Protein AF-A0A7J6BSB1-F1 (afdb_monomer)

Secondary structure (DSSP, 8-state):
-----HHHHIIIIIHHHHHHH---S-EEEES-STTHHHHHHHHHTGGGSS-TTS-SEEEE-GGG-HHHHTHHHHHIIIIIHHHHHHHHHHHHTTSS-TTSHHHHHHHHHHHHHHHHHHHHHHHHHHHHSPBTTTB-HHHHHTT--SS---STTS--HHHHHHHHHHHHS--------TT----SSHHHHHHHHHHHHHH---HHHHHHHHHTT--HHHHHHHHHHHHHHHHH-

Sequence (233 aa):
MSTKNNLVIYDAVYRPAVTHYGMWDQLRVDHGKEFYLCLFMQERLSEYRHNQQRAPYLQTQSTRNHTVERMWPEINNRINYPLKQAPVQLQDQEAIDMEDSLTRFCTSNLTVQVCQIGMNRFVHSWNAHRIPGRGIPNQLAGTGTPRKITADPLPDATVAADMYDSDMGSSLTRISSFGSDPFLSEIDKVRAEQHFSHNYPDFAVLFDSVANYNYVPFKEALIYLINVTKRFS

Foldseek 3Di:
DDAQALQCCQFVPQLVCCQQQNQEQEAEEEPDPNPVLVLVLQQVCLVLYPDNVDDSYDYHHPVPVVVVVVVVVVLCLQAVVLLVVLVVVCVVVVVADQVDLLLQQLSVVLSVVLSVLVVVVSVVPQQQDADPPPGGNCVVCDRHDPRHDHCVSPDRSVVSQVVCCVPVVDHGDHDDSGNDQPAPDPVLVVVLVVVLCVVVVDSPVCNVCSSVVNSVVVNVSSSSSSVSSVVSD

Organism: NCBI:txid369639

Structure (mmCIF, N/CA/C/O backbone):
data_AF-A0A7J6BSB1-F1
#
_entry.id   AF-A0A7J6BSB1-F1
#
loop_
_atom_site.group_PDB
_atom_site.id
_atom_site.type_symbol
_atom_site.label_atom_id
_atom_site.label_alt_id
_atom_site.label_comp_id
_atom_site.label_asym_id
_atom_site.label_entity_id
_atom_site.label_seq_id
_atom_site.pdbx_PDB_ins_code
_atom_site.Cartn_x
_atom_site.Cartn_y
_atom_site.Cartn_z
_atom_site.occupancy
_atom_site.B_iso_or_equiv
_atom_site.auth_seq_id
_atom_site.auth_comp_id
_atom_site.auth_asym_id
_atom_site.auth_atom_id
_atom_site.pdbx_PDB_model_num
ATOM 1 N N . MET A 1 1 ? -1.469 15.021 7.627 1.00 34.50 1 MET A N 1
ATOM 2 C CA . MET A 1 1 ? -1.009 14.827 6.229 1.00 34.50 1 MET A CA 1
ATOM 3 C C . MET A 1 1 ? -0.592 13.368 6.080 1.00 34.50 1 MET A C 1
ATOM 5 O O . MET A 1 1 ? 0.041 12.869 6.999 1.00 34.50 1 MET A O 1
ATOM 9 N N . SER A 1 2 ? -0.983 12.662 5.013 1.00 51.75 2 SER A N 1
ATOM 10 C CA . SER A 1 2 ? -0.591 11.254 4.827 1.00 51.75 2 SER A CA 1
ATOM 11 C C . SER A 1 2 ? 0.919 11.155 4.601 1.00 51.75 2 SER A C 1
ATOM 13 O O . SER A 1 2 ? 1.422 11.639 3.584 1.00 51.75 2 SER A O 1
ATOM 15 N N . THR A 1 3 ? 1.643 10.542 5.530 1.00 62.44 3 THR A N 1
ATOM 16 C CA . THR A 1 3 ? 3.084 10.321 5.398 1.00 62.44 3 THR A CA 1
ATOM 17 C C . THR A 1 3 ? 3.324 9.158 4.440 1.00 62.44 3 THR A C 1
ATOM 19 O O . THR A 1 3 ? 3.071 8.004 4.781 1.00 62.44 3 THR A O 1
ATOM 22 N N . LYS A 1 4 ? 3.786 9.445 3.219 1.00 73.88 4 LYS A N 1
ATOM 23 C CA . LYS A 1 4 ? 4.202 8.401 2.273 1.00 73.88 4 LYS A CA 1
ATOM 24 C C . LYS A 1 4 ? 5.526 7.799 2.756 1.00 73.88 4 LYS A C 1
ATOM 26 O O . LYS A 1 4 ? 6.496 8.533 2.933 1.00 73.88 4 LYS A O 1
ATOM 31 N N . ASN A 1 5 ? 5.562 6.488 2.988 1.00 86.31 5 ASN A N 1
ATOM 32 C CA . ASN A 1 5 ? 6.723 5.810 3.563 1.00 86.31 5 ASN A CA 1
ATOM 33 C C . ASN A 1 5 ? 7.524 5.074 2.475 1.00 86.31 5 ASN A C 1
ATOM 35 O O . ASN A 1 5 ? 7.057 4.083 1.914 1.00 86.31 5 ASN A O 1
ATOM 39 N N . ASN A 1 6 ? 8.738 5.564 2.209 1.00 91.44 6 ASN A N 1
ATOM 40 C CA . ASN A 1 6 ? 9.665 4.984 1.233 1.00 91.44 6 ASN A CA 1
ATOM 41 C C . ASN A 1 6 ? 9.999 3.519 1.552 1.00 91.44 6 ASN A C 1
ATOM 43 O O . ASN A 1 6 ? 10.100 2.698 0.641 1.00 91.44 6 ASN A O 1
ATOM 47 N N . LEU A 1 7 ? 10.148 3.195 2.840 1.00 92.88 7 LEU A N 1
ATOM 48 C CA . LEU A 1 7 ? 10.552 1.870 3.301 1.00 92.88 7 LEU A CA 1
ATOM 49 C C . LEU A 1 7 ? 9.457 0.843 3.013 1.00 92.88 7 LEU A C 1
ATOM 51 O O . LEU A 1 7 ? 9.739 -0.227 2.485 1.00 92.88 7 LEU A O 1
ATOM 55 N N . VAL A 1 8 ? 8.195 1.204 3.272 1.00 90.19 8 VAL A N 1
ATOM 56 C CA . VAL A 1 8 ? 7.044 0.328 3.001 1.00 90.19 8 VAL A CA 1
ATOM 57 C C . VAL A 1 8 ? 6.926 0.028 1.509 1.00 90.19 8 VAL A C 1
ATOM 59 O O . VAL A 1 8 ? 6.728 -1.122 1.135 1.00 90.19 8 VAL A O 1
ATOM 62 N N . ILE A 1 9 ? 7.077 1.032 0.641 1.00 91.56 9 ILE A N 1
ATOM 63 C CA . ILE A 1 9 ? 7.022 0.820 -0.815 1.00 91.56 9 ILE A CA 1
ATOM 64 C C . ILE A 1 9 ? 8.176 -0.082 -1.269 1.00 91.56 9 ILE A C 1
ATOM 66 O O . ILE A 1 9 ? 7.973 -0.985 -2.083 1.00 91.56 9 ILE A O 1
ATOM 70 N N . TYR A 1 10 ? 9.375 0.129 -0.728 1.00 94.69 10 TYR A N 1
ATOM 71 C CA . TYR A 1 10 ? 10.528 -0.695 -1.057 1.00 94.69 10 TYR A CA 1
ATOM 72 C C . TYR A 1 10 ? 10.322 -2.163 -0.650 1.00 94.69 10 TYR A C 1
ATOM 74 O O . TYR A 1 10 ? 10.413 -3.037 -1.511 1.00 94.69 10 TYR A O 1
ATOM 82 N N . ASP A 1 11 ? 9.989 -2.440 0.614 1.00 93.50 11 ASP A N 1
ATOM 83 C CA . ASP A 1 11 ? 9.889 -3.815 1.124 1.00 93.50 11 ASP A CA 1
ATOM 84 C C . ASP A 1 11 ? 8.620 -4.544 0.671 1.00 93.50 11 ASP A C 1
ATOM 86 O O . ASP A 1 11 ? 8.665 -5.748 0.430 1.00 93.50 11 ASP A O 1
ATOM 90 N N . ALA A 1 12 ? 7.487 -3.848 0.535 1.00 90.88 12 ALA A N 1
ATOM 91 C CA . ALA A 1 12 ? 6.224 -4.489 0.169 1.00 90.88 12 ALA A CA 1
ATOM 92 C C . ALA A 1 12 ? 6.017 -4.600 -1.349 1.00 90.88 12 ALA A C 1
ATOM 94 O O . ALA A 1 12 ? 5.246 -5.450 -1.794 1.00 90.88 12 ALA A O 1
ATOM 95 N N . VAL A 1 13 ? 6.668 -3.744 -2.149 1.00 91.81 13 VAL A N 1
ATOM 96 C CA . VAL A 1 13 ? 6.434 -3.676 -3.601 1.00 91.81 13 VAL A CA 1
ATOM 97 C C . VAL A 1 13 ? 7.711 -3.923 -4.389 1.00 91.81 13 VAL A C 1
ATOM 99 O O . VAL A 1 13 ? 7.782 -4.906 -5.123 1.00 91.81 13 VAL A O 1
ATOM 102 N N . TYR A 1 14 ? 8.716 -3.054 -4.265 1.00 94.25 14 TYR A N 1
ATOM 103 C CA . TYR A 1 14 ? 9.884 -3.097 -5.149 1.00 94.25 14 TYR A CA 1
ATOM 104 C C . TYR A 1 14 ? 10.718 -4.363 -4.944 1.00 94.25 14 TYR A C 1
ATOM 106 O O . TYR A 1 14 ? 10.888 -5.136 -5.885 1.00 94.25 14 TYR A O 1
ATOM 114 N N . ARG A 1 15 ? 11.194 -4.614 -3.721 1.00 94.19 15 ARG A N 1
ATOM 115 C CA . ARG A 1 15 ? 12.082 -5.737 -3.403 1.00 94.19 15 ARG A CA 1
ATOM 116 C C . ARG A 1 15 ? 11.461 -7.095 -3.769 1.00 94.19 15 ARG A C 1
ATOM 118 O O . ARG A 1 15 ? 12.106 -7.818 -4.529 1.00 94.19 15 ARG A O 1
ATOM 125 N N . PRO A 1 16 ? 10.216 -7.437 -3.369 1.00 92.81 16 PRO A N 1
ATOM 126 C CA . PRO A 1 16 ? 9.597 -8.704 -3.758 1.00 92.81 16 PRO A CA 1
ATOM 127 C C . PRO A 1 16 ? 9.449 -8.845 -5.270 1.00 92.81 16 PRO A C 1
ATOM 129 O O . PRO A 1 16 ? 9.684 -9.920 -5.822 1.00 92.81 16 PRO A O 1
ATOM 132 N N . ALA A 1 17 ? 9.083 -7.765 -5.960 1.00 91.44 17 ALA A N 1
ATOM 133 C CA . ALA A 1 17 ? 8.881 -7.824 -7.394 1.00 91.44 17 ALA A CA 1
ATOM 134 C C . ALA A 1 17 ? 10.219 -7.919 -8.161 1.00 91.44 17 ALA A C 1
ATOM 136 O O . ALA A 1 17 ? 10.275 -8.667 -9.135 1.00 91.44 17 ALA A O 1
ATOM 137 N N . VAL A 1 18 ? 11.315 -7.305 -7.686 1.00 92.44 18 VAL A N 1
ATOM 138 C CA . VAL A 1 18 ? 12.664 -7.552 -8.231 1.00 92.44 18 VAL A CA 1
ATOM 139 C C . VAL A 1 18 ? 13.085 -9.002 -7.989 1.00 92.44 18 VAL A C 1
ATOM 141 O O . VAL A 1 18 ? 13.573 -9.655 -8.905 1.00 92.44 18 VAL A O 1
ATOM 144 N N . THR A 1 19 ? 12.905 -9.541 -6.782 1.00 90.75 19 THR A N 1
ATOM 145 C CA . THR A 1 19 ? 13.317 -10.922 -6.478 1.00 90.75 19 THR A CA 1
ATOM 146 C C . THR A 1 19 ? 12.513 -11.944 -7.286 1.00 90.75 19 THR A C 1
ATOM 148 O O . THR A 1 19 ? 13.063 -12.934 -7.763 1.00 90.75 19 THR A O 1
ATOM 151 N N . HIS A 1 20 ? 11.218 -11.698 -7.493 1.00 89.31 20 HIS A N 1
ATOM 152 C CA . HIS A 1 20 ? 10.344 -12.618 -8.215 1.00 89.31 20 HIS A CA 1
ATOM 153 C C . HIS A 1 20 ? 10.466 -12.478 -9.740 1.00 89.31 20 HIS A C 1
ATOM 155 O O . HIS A 1 20 ? 10.705 -13.455 -10.456 1.00 89.31 20 HIS A O 1
ATOM 161 N N . TYR A 1 21 ? 10.340 -11.259 -10.268 1.00 89.44 21 TYR A N 1
ATOM 162 C CA . TYR A 1 21 ? 10.321 -11.009 -11.711 1.00 89.44 21 TYR A CA 1
ATOM 163 C C . TYR A 1 21 ? 11.706 -10.707 -12.284 1.00 89.44 21 TYR A C 1
ATOM 165 O O . TYR A 1 21 ? 11.906 -10.941 -13.473 1.00 89.44 21 TYR A O 1
ATOM 173 N N . GLY A 1 22 ? 12.679 -10.339 -11.452 1.00 89.69 22 GLY A N 1
ATOM 174 C CA . GLY A 1 22 ? 14.024 -9.901 -11.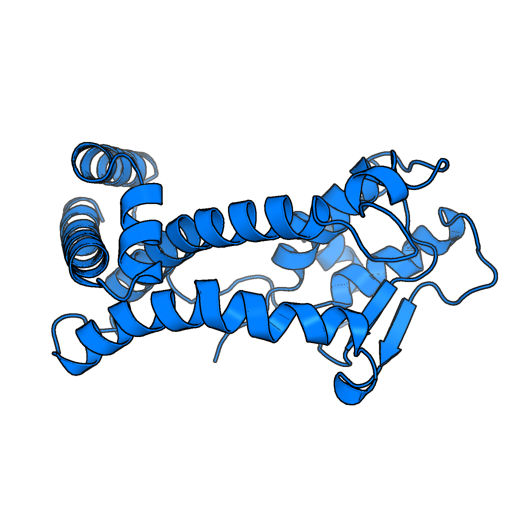824 1.00 89.69 22 GLY A CA 1
ATOM 175 C C . GLY A 1 22 ? 14.109 -8.384 -12.037 1.00 89.69 22 GLY A C 1
ATOM 176 O O . GLY A 1 22 ? 13.106 -7.674 -11.980 1.00 89.69 22 GLY A O 1
ATOM 177 N N . MET A 1 23 ? 15.322 -7.877 -12.264 1.00 90.88 23 MET A N 1
ATOM 178 C CA . MET A 1 23 ? 15.579 -6.436 -12.332 1.00 90.88 23 MET A CA 1
ATOM 179 C C . MET A 1 23 ? 14.956 -5.799 -13.584 1.00 90.88 23 MET A C 1
ATOM 181 O O . MET A 1 23 ? 15.198 -6.259 -14.703 1.00 90.88 23 MET A O 1
ATOM 185 N N . TRP A 1 24 ? 14.200 -4.709 -13.418 1.00 90.31 24 TRP A N 1
ATOM 186 C CA . TRP A 1 24 ? 13.672 -3.953 -14.557 1.00 90.31 24 TRP A CA 1
ATOM 187 C C . TRP A 1 24 ? 14.751 -3.105 -15.211 1.00 90.31 24 TRP A C 1
ATOM 189 O O . TRP A 1 24 ? 15.577 -2.492 -14.542 1.00 90.31 24 TRP A O 1
ATOM 199 N N . ASP A 1 25 ? 14.684 -2.976 -16.533 1.00 91.81 25 ASP A N 1
ATOM 200 C CA . ASP A 1 25 ? 15.611 -2.119 -17.274 1.00 91.81 25 ASP A CA 1
ATOM 201 C C . ASP A 1 25 ? 15.430 -0.631 -16.956 1.00 91.81 25 ASP A C 1
ATOM 203 O O . ASP A 1 25 ? 16.377 0.138 -17.079 1.00 91.81 25 ASP A O 1
ATOM 207 N N . GLN A 1 26 ? 14.225 -0.207 -16.574 1.00 92.62 26 GLN A N 1
ATOM 208 C CA . GLN A 1 26 ? 13.950 1.175 -16.197 1.00 92.62 26 GLN A CA 1
ATOM 209 C C . GLN A 1 26 ? 12.732 1.250 -15.273 1.00 92.62 26 GLN A C 1
ATOM 211 O O . GLN A 1 26 ? 11.638 0.852 -15.677 1.00 92.62 26 GLN A O 1
ATOM 216 N N . LEU A 1 27 ? 12.890 1.836 -14.084 1.00 92.88 27 LEU A N 1
ATOM 217 C CA . LEU A 1 27 ? 11.749 2.271 -13.273 1.00 92.88 27 LEU A CA 1
ATOM 218 C C . LEU A 1 27 ? 11.181 3.585 -13.810 1.00 92.88 27 LEU A C 1
ATOM 220 O O . LEU A 1 27 ? 11.924 4.496 -14.169 1.00 92.88 27 LEU A O 1
ATOM 224 N N . ARG A 1 28 ? 9.855 3.709 -13.839 1.00 91.06 28 ARG A N 1
ATOM 225 C CA . ARG A 1 28 ? 9.175 4.956 -14.204 1.00 91.06 28 ARG A CA 1
ATOM 226 C C . ARG A 1 28 ? 8.268 5.392 -13.077 1.00 91.06 28 ARG A C 1
ATOM 228 O O . ARG A 1 28 ? 7.349 4.661 -12.719 1.00 91.06 28 ARG A O 1
ATOM 235 N N . VAL A 1 29 ? 8.526 6.580 -12.553 1.00 88.94 29 VAL A N 1
ATOM 236 C CA . VAL A 1 29 ? 7.781 7.151 -11.430 1.00 88.94 29 VAL A CA 1
ATOM 237 C C . VAL A 1 29 ? 7.460 8.613 -11.708 1.00 88.94 29 VAL A C 1
ATOM 239 O O . VAL A 1 29 ? 7.976 9.212 -12.662 1.00 88.94 29 VAL A O 1
ATOM 242 N N . ASP A 1 30 ? 6.571 9.183 -10.905 1.00 87.00 30 ASP A N 1
ATOM 243 C CA . ASP A 1 30 ? 6.357 10.619 -10.923 1.00 87.00 30 ASP A CA 1
ATOM 244 C C . ASP A 1 30 ? 7.486 11.364 -10.173 1.00 87.00 30 ASP A C 1
ATOM 246 O O . ASP A 1 30 ? 8.438 10.764 -9.667 1.00 87.00 30 ASP A O 1
ATOM 250 N N . HIS A 1 31 ? 7.426 12.694 -10.109 1.00 86.44 31 HIS A N 1
ATOM 251 C CA . HIS A 1 31 ? 8.393 13.492 -9.337 1.00 86.44 31 HIS A CA 1
ATOM 252 C C . HIS A 1 31 ? 8.167 13.439 -7.811 1.00 86.44 31 HIS A C 1
ATOM 254 O O . HIS A 1 31 ? 8.732 14.252 -7.078 1.00 86.44 31 HIS A O 1
ATOM 260 N N . GLY A 1 32 ? 7.341 12.511 -7.322 1.00 83.62 32 GLY A N 1
ATOM 261 C CA . GLY A 1 32 ? 7.120 12.293 -5.901 1.00 83.62 32 GLY A CA 1
ATOM 262 C C . GLY A 1 32 ? 8.383 11.836 -5.164 1.00 83.62 32 GLY A C 1
ATOM 263 O O . GLY A 1 32 ? 9.309 11.267 -5.746 1.00 83.62 32 GLY A O 1
ATOM 264 N N . LYS A 1 33 ? 8.419 12.087 -3.850 1.00 87.69 33 LYS A N 1
ATOM 265 C CA . LYS A 1 33 ? 9.533 11.683 -2.969 1.00 87.69 33 LYS A CA 1
ATOM 266 C C . LYS A 1 33 ? 9.371 10.281 -2.385 1.00 87.69 33 LYS A C 1
ATOM 268 O O . LYS A 1 33 ? 10.262 9.783 -1.708 1.00 87.69 33 LYS A O 1
ATOM 273 N N . GLU A 1 34 ? 8.223 9.653 -2.601 1.00 87.75 34 GLU A N 1
ATOM 274 C CA . GLU A 1 34 ? 7.872 8.346 -2.040 1.00 87.75 34 GLU A CA 1
ATOM 275 C C . GLU A 1 34 ? 8.657 7.163 -2.624 1.00 87.75 34 GLU A C 1
ATOM 277 O O . GLU A 1 34 ? 8.675 6.099 -2.014 1.00 87.75 34 GLU A O 1
ATOM 282 N N . PHE A 1 35 ? 9.294 7.338 -3.784 1.00 91.44 35 PHE A N 1
ATOM 283 C CA . PHE A 1 35 ? 10.024 6.275 -4.480 1.00 91.44 35 PHE A CA 1
ATOM 284 C C . PHE A 1 35 ? 11.544 6.396 -4.358 1.00 91.44 35 PHE A C 1
ATOM 286 O O . PHE A 1 35 ? 12.254 5.586 -4.948 1.00 91.44 35 PHE A O 1
ATOM 293 N N . TYR A 1 36 ? 12.065 7.379 -3.621 1.00 93.6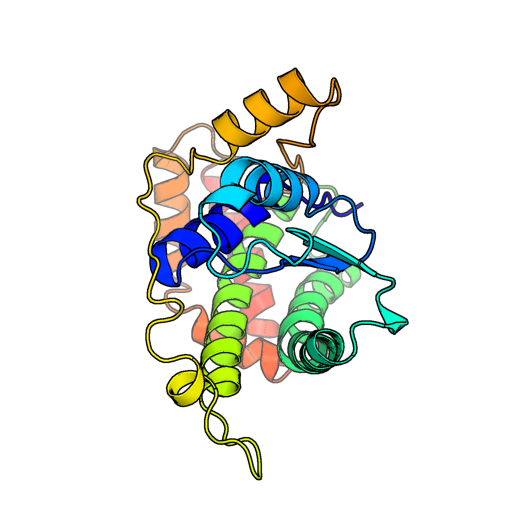2 36 TYR A N 1
ATOM 294 C CA . TYR A 1 36 ? 13.500 7.682 -3.572 1.00 93.62 36 TYR A CA 1
ATOM 295 C C . TYR A 1 36 ? 14.347 6.470 -3.185 1.00 93.62 36 TYR A C 1
ATOM 297 O O . TYR A 1 36 ? 15.360 6.215 -3.833 1.00 93.62 36 TYR A O 1
ATOM 305 N N . LEU A 1 37 ? 13.892 5.665 -2.220 1.00 94.94 37 LEU A N 1
ATOM 306 C CA . LEU A 1 37 ? 14.604 4.442 -1.841 1.00 94.94 37 LEU A CA 1
ATOM 307 C C . LEU A 1 37 ? 14.644 3.404 -2.975 1.00 94.94 37 LEU A C 1
ATOM 309 O O . LEU A 1 37 ? 15.675 2.781 -3.219 1.00 94.94 37 LEU A O 1
ATOM 313 N N . CYS A 1 38 ? 13.540 3.249 -3.711 1.00 95.62 38 CYS A N 1
ATOM 314 C CA . CYS A 1 38 ? 13.473 2.346 -4.862 1.00 95.62 38 CYS A CA 1
ATOM 315 C C . CYS A 1 38 ? 14.387 2.826 -5.997 1.00 95.62 38 CYS A C 1
ATOM 317 O O . CYS A 1 38 ? 15.098 2.021 -6.590 1.00 95.62 38 CYS A O 1
ATOM 319 N N . LEU A 1 39 ? 14.394 4.135 -6.281 1.00 95.81 39 LEU A N 1
ATOM 320 C CA . LEU A 1 39 ? 15.252 4.737 -7.306 1.00 95.81 39 LEU A CA 1
ATOM 321 C C . LEU A 1 39 ? 16.736 4.576 -6.966 1.00 95.81 39 LEU A C 1
ATOM 323 O O . LEU A 1 39 ? 17.518 4.175 -7.823 1.00 95.81 39 LEU A O 1
ATOM 327 N N . PHE A 1 40 ? 17.104 4.823 -5.709 1.00 96.12 40 PHE A N 1
ATOM 328 C CA . PHE A 1 40 ? 18.463 4.624 -5.212 1.00 96.12 40 PHE A CA 1
ATOM 329 C C . PHE A 1 40 ? 18.931 3.177 -5.392 1.00 96.12 40 PHE A C 1
ATOM 331 O O . PHE A 1 40 ? 19.990 2.934 -5.970 1.00 96.12 40 PHE A O 1
ATOM 338 N N . MET A 1 41 ? 18.121 2.205 -4.963 1.00 96.00 41 MET A N 1
ATOM 339 C CA . MET A 1 41 ? 18.476 0.790 -5.094 1.00 96.00 41 MET A CA 1
ATOM 340 C C . MET A 1 41 ? 18.510 0.324 -6.556 1.00 96.00 41 MET A C 1
ATOM 342 O O . MET A 1 41 ? 19.366 -0.479 -6.922 1.00 96.00 41 MET A O 1
ATOM 346 N N . GLN A 1 42 ? 17.632 0.850 -7.411 1.00 95.75 42 GLN A N 1
ATOM 347 C CA . GLN A 1 42 ? 17.637 0.597 -8.855 1.00 95.75 42 GLN A CA 1
ATOM 348 C C . GLN A 1 42 ? 18.912 1.127 -9.535 1.00 95.75 42 GLN A C 1
ATOM 350 O O . GLN A 1 42 ? 19.475 0.450 -10.396 1.00 95.75 42 GLN A O 1
ATOM 355 N N . GLU A 1 43 ? 19.378 2.319 -9.156 1.00 95.75 43 GLU A N 1
ATOM 356 C CA . GLU A 1 43 ? 20.626 2.912 -9.655 1.00 95.75 43 GLU A CA 1
ATOM 357 C C . GLU A 1 43 ? 21.841 2.090 -9.199 1.00 95.75 43 GLU A C 1
ATOM 359 O O . GLU A 1 43 ? 22.680 1.695 -10.013 1.00 95.75 43 GLU A O 1
ATOM 364 N N . ARG A 1 44 ? 21.892 1.748 -7.904 1.00 94.81 44 ARG A N 1
ATOM 365 C CA . ARG A 1 44 ? 22.985 0.972 -7.298 1.00 94.81 44 ARG A CA 1
ATOM 366 C C . ARG A 1 44 ? 23.128 -0.420 -7.910 1.00 94.81 44 ARG A C 1
ATOM 368 O O . ARG A 1 44 ? 24.233 -0.936 -8.029 1.00 94.81 44 ARG A O 1
ATOM 375 N N . LEU A 1 45 ? 22.013 -1.024 -8.308 1.00 93.38 45 LEU A N 1
ATOM 376 C CA . LEU A 1 45 ? 21.970 -2.354 -8.916 1.00 93.38 45 LEU A CA 1
ATOM 377 C C . LEU A 1 45 ? 21.858 -2.298 -10.447 1.00 93.38 45 LEU A C 1
ATOM 379 O O . LEU A 1 45 ? 21.472 -3.281 -11.085 1.00 93.38 45 LEU A O 1
ATOM 383 N N . SER A 1 46 ? 22.208 -1.165 -11.060 1.00 92.50 46 SER A N 1
ATOM 384 C CA . SER A 1 46 ? 22.040 -0.935 -12.498 1.00 92.50 46 SER A CA 1
ATOM 385 C C . SER A 1 46 ? 22.788 -1.941 -13.379 1.00 92.50 46 SER A C 1
ATOM 387 O O . SER A 1 46 ? 22.308 -2.249 -14.473 1.00 92.50 46 SER A O 1
ATOM 389 N N . GLU A 1 47 ? 23.895 -2.510 -12.896 1.00 91.06 47 GLU A N 1
ATOM 390 C CA . GLU A 1 47 ? 24.677 -3.551 -13.578 1.00 91.06 47 GLU A CA 1
ATOM 391 C C . GLU A 1 47 ? 23.945 -4.899 -13.675 1.00 91.06 47 GLU A C 1
ATOM 393 O O . GLU A 1 47 ? 24.263 -5.722 -14.539 1.00 91.06 47 GLU A O 1
ATOM 398 N N . TYR A 1 48 ? 22.932 -5.132 -12.835 1.00 89.88 48 TYR A N 1
ATOM 399 C CA . TYR A 1 48 ? 22.106 -6.344 -12.851 1.00 89.88 48 TYR A CA 1
ATOM 400 C C . TYR A 1 48 ? 20.960 -6.277 -13.872 1.00 89.88 48 TYR A C 1
ATOM 402 O O . TYR A 1 48 ? 20.338 -7.300 -14.161 1.00 89.88 48 TYR A O 1
ATOM 410 N N . ARG A 1 49 ? 20.702 -5.107 -14.472 1.00 91.44 49 ARG A N 1
ATOM 411 C CA . ARG A 1 49 ? 19.688 -4.928 -15.527 1.00 91.44 49 ARG A CA 1
ATOM 412 C C . ARG A 1 49 ? 20.076 -5.658 -16.807 1.00 91.44 49 ARG A C 1
ATOM 414 O O . ARG A 1 49 ? 21.258 -5.883 -17.072 1.00 91.44 49 ARG A O 1
ATOM 421 N N . HIS A 1 50 ? 19.090 -6.025 -17.620 1.00 88.56 50 HIS A N 1
ATOM 422 C CA . HIS A 1 50 ? 19.358 -6.668 -18.904 1.00 88.56 50 HIS A CA 1
ATOM 423 C C . HIS A 1 50 ? 19.849 -5.642 -19.933 1.00 88.56 50 HIS A C 1
ATOM 425 O O . HIS A 1 50 ? 20.891 -5.833 -20.555 1.00 88.56 50 HIS A O 1
ATOM 431 N N . ASN A 1 51 ? 19.142 -4.518 -20.062 1.00 90.06 51 ASN A N 1
ATOM 432 C CA . ASN A 1 51 ? 19.529 -3.410 -20.922 1.00 90.06 51 ASN A CA 1
ATOM 433 C C . ASN A 1 51 ? 20.152 -2.268 -20.114 1.00 90.06 51 ASN A C 1
ATOM 435 O O . ASN A 1 51 ? 19.452 -1.437 -19.535 1.00 90.06 51 ASN A O 1
ATOM 439 N N . GLN A 1 52 ? 21.480 -2.181 -20.153 1.00 90.94 52 GLN A N 1
ATOM 440 C CA . GLN A 1 52 ? 22.235 -1.141 -19.453 1.00 90.94 52 GLN A CA 1
ATOM 441 C C . GLN A 1 52 ? 22.343 0.184 -20.227 1.00 90.94 52 GLN A C 1
ATOM 443 O O . GLN A 1 52 ? 22.734 1.189 -19.645 1.00 90.94 52 GLN A O 1
ATOM 448 N N . GLN A 1 53 ? 21.948 0.229 -21.507 1.00 93.50 53 GLN A N 1
ATOM 449 C CA . GLN A 1 53 ? 22.023 1.448 -22.331 1.00 93.50 53 GLN A CA 1
ATOM 450 C C . GLN A 1 53 ? 20.961 2.491 -21.958 1.00 93.50 53 GLN A C 1
ATOM 452 O O . GLN A 1 53 ? 21.048 3.651 -22.356 1.00 93.50 53 GLN A O 1
ATOM 457 N N . ARG A 1 54 ? 19.922 2.083 -21.223 1.00 92.62 54 ARG A N 1
ATOM 458 C CA . ARG A 1 54 ? 18.887 2.984 -20.705 1.00 92.62 54 ARG A CA 1
ATOM 459 C C . ARG A 1 54 ? 19.262 3.463 -19.311 1.00 92.62 54 ARG A C 1
ATOM 461 O O . ARG A 1 54 ? 19.861 2.707 -18.548 1.00 92.62 54 ARG A O 1
ATOM 468 N N . ALA A 1 55 ? 18.827 4.670 -18.957 1.00 94.94 55 ALA A N 1
ATOM 469 C CA . ALA A 1 55 ? 18.905 5.144 -17.579 1.00 94.94 55 ALA A CA 1
ATOM 470 C C . ALA A 1 55 ? 18.133 4.190 -16.638 1.00 94.94 55 ALA A C 1
ATOM 472 O O . ALA A 1 55 ? 17.041 3.746 -17.028 1.00 94.94 55 ALA A O 1
ATOM 473 N N . PRO A 1 56 ? 18.652 3.888 -15.429 1.00 94.75 56 PRO A N 1
ATOM 474 C CA . PRO A 1 56 ? 18.031 2.943 -14.495 1.00 94.75 56 PRO A CA 1
ATOM 475 C C . PRO A 1 56 ? 16.624 3.353 -14.062 1.00 94.75 56 PRO A C 1
ATOM 477 O O . PRO A 1 56 ? 15.786 2.489 -13.793 1.00 94.75 56 PRO A O 1
ATOM 480 N N . TYR A 1 57 ? 16.333 4.653 -14.060 1.00 95.06 57 TYR A N 1
ATOM 481 C CA . TYR A 1 57 ? 14.994 5.177 -13.844 1.00 95.06 57 TYR A CA 1
ATOM 482 C C . TYR A 1 57 ? 14.708 6.438 -14.666 1.00 95.06 57 TYR A C 1
ATOM 484 O O . TYR A 1 57 ? 15.599 7.061 -15.242 1.00 95.06 57 TYR A O 1
ATOM 492 N N . LEU A 1 58 ? 13.429 6.800 -14.740 1.00 92.62 58 LEU A N 1
ATOM 493 C CA . LEU A 1 58 ? 12.941 8.033 -15.342 1.00 92.62 58 LEU A CA 1
ATOM 494 C C . LEU A 1 58 ? 11.827 8.619 -14.470 1.00 92.62 58 LEU A C 1
ATOM 496 O O . LEU A 1 58 ? 10.803 7.970 -14.245 1.00 92.62 58 LEU A O 1
ATOM 500 N N . GLN A 1 59 ? 12.012 9.862 -14.029 1.00 91.00 59 GLN A N 1
ATOM 501 C CA . GLN A 1 59 ? 10.977 10.627 -13.337 1.00 91.00 59 GLN A CA 1
ATOM 502 C C . GLN A 1 59 ? 10.254 11.530 -14.332 1.00 91.00 59 GLN A C 1
ATOM 504 O O . GLN A 1 59 ? 10.886 12.230 -15.125 1.00 91.00 59 GLN A O 1
ATOM 509 N N . THR A 1 60 ? 8.925 11.497 -14.312 1.00 88.19 60 THR A N 1
ATOM 510 C CA . THR A 1 60 ? 8.085 12.309 -15.204 1.00 88.19 60 THR A CA 1
ATOM 511 C C . THR A 1 60 ? 6.959 12.986 -14.432 1.00 88.19 60 THR A C 1
ATOM 513 O O . THR A 1 60 ? 6.671 12.642 -13.295 1.00 88.19 60 THR A O 1
ATOM 516 N N . GLN A 1 61 ? 6.291 13.974 -15.022 1.00 83.25 61 GLN A N 1
ATOM 517 C CA . GLN A 1 61 ? 5.040 14.479 -14.450 1.00 83.25 61 GLN A CA 1
ATOM 518 C C . GLN A 1 61 ? 3.933 13.424 -14.600 1.00 83.25 61 GLN A C 1
ATOM 520 O O . GLN A 1 61 ? 3.900 12.722 -15.612 1.00 83.25 61 GLN A O 1
ATOM 525 N N . SER A 1 62 ? 2.997 13.344 -13.648 1.00 73.38 62 SER A N 1
ATOM 526 C CA . SER A 1 62 ? 1.861 12.400 -13.692 1.00 73.38 62 SER A CA 1
ATOM 527 C C . SER A 1 62 ? 1.046 12.519 -14.986 1.00 73.38 62 SER A C 1
ATOM 529 O O . SER A 1 62 ? 0.661 11.518 -15.587 1.00 73.38 62 SER A O 1
ATOM 531 N N . THR A 1 63 ? 0.915 13.739 -15.518 1.00 76.38 63 THR A N 1
ATOM 532 C CA . THR A 1 63 ? 0.283 14.035 -16.816 1.00 76.38 63 THR A CA 1
ATOM 533 C C . THR A 1 63 ? 0.941 13.344 -18.009 1.00 76.38 63 THR A C 1
ATOM 535 O O . THR A 1 63 ? 0.344 13.306 -19.078 1.00 76.38 63 THR A O 1
ATOM 538 N N . ARG A 1 64 ? 2.151 12.792 -17.857 1.00 76.94 64 ARG A N 1
ATOM 539 C CA . ARG A 1 64 ? 2.884 12.058 -18.897 1.00 76.94 64 ARG A CA 1
ATOM 540 C C . ARG A 1 64 ? 2.908 10.543 -18.671 1.00 76.94 64 ARG A C 1
ATOM 542 O O . ARG A 1 64 ? 3.455 9.829 -19.509 1.00 76.94 64 ARG A O 1
ATOM 549 N N . ASN A 1 65 ? 2.300 10.031 -17.594 1.00 76.44 65 ASN A N 1
ATOM 550 C CA . ASN A 1 65 ? 2.293 8.603 -17.253 1.00 76.44 65 ASN A CA 1
ATOM 551 C C . ASN A 1 65 ? 0.929 7.925 -17.495 1.00 76.44 65 ASN A C 1
ATOM 553 O O . ASN A 1 65 ? 0.445 7.134 -16.686 1.00 76.44 65 ASN A O 1
ATOM 557 N N . HIS A 1 66 ? 0.302 8.215 -18.640 1.00 74.75 66 HIS A N 1
ATOM 558 C CA . HIS A 1 66 ? -1.083 7.823 -18.943 1.00 74.75 66 HIS A CA 1
ATOM 559 C C . HIS A 1 66 ? -1.406 6.332 -18.763 1.00 74.75 66 HIS A C 1
ATOM 561 O O . HIS A 1 66 ? -2.554 5.988 -18.502 1.00 74.75 66 HIS A O 1
ATOM 567 N N . THR A 1 67 ? -0.434 5.432 -18.926 1.00 74.69 67 THR A N 1
ATOM 568 C CA . THR A 1 67 ? -0.669 3.991 -18.757 1.00 74.69 67 THR A CA 1
ATOM 569 C C . THR A 1 67 ? -0.949 3.629 -17.301 1.00 74.69 67 THR A C 1
ATOM 571 O O . THR A 1 67 ? -1.893 2.887 -17.046 1.00 74.69 67 THR A O 1
ATOM 574 N N . VAL A 1 68 ? -0.168 4.165 -16.358 1.00 73.88 68 VAL A N 1
ATOM 575 C CA . VAL A 1 68 ? -0.378 3.932 -14.919 1.00 73.88 68 VAL A CA 1
ATOM 576 C C . VAL A 1 68 ? -1.600 4.706 -14.435 1.00 73.88 68 VAL A C 1
ATOM 578 O O . VAL A 1 68 ? -2.433 4.155 -13.718 1.00 73.88 68 VAL A O 1
ATOM 581 N N . GLU A 1 69 ? -1.771 5.936 -14.924 1.00 81.81 69 GLU A N 1
ATOM 582 C CA . GLU A 1 69 ? -2.900 6.798 -14.557 1.00 81.81 69 GLU A CA 1
ATOM 583 C C . GLU A 1 69 ? -4.271 6.199 -14.902 1.00 81.81 69 GLU A C 1
ATOM 585 O O . GLU A 1 69 ? -5.258 6.522 -14.254 1.00 81.81 69 GLU A O 1
ATOM 590 N N . ARG A 1 70 ? -4.361 5.283 -15.874 1.00 83.56 70 ARG A N 1
ATOM 591 C CA . ARG A 1 70 ? -5.625 4.601 -16.215 1.00 83.56 70 ARG A CA 1
ATOM 592 C C . ARG A 1 70 ? -6.130 3.650 -15.133 1.00 83.56 70 ARG A C 1
ATOM 594 O O . ARG A 1 70 ? -7.329 3.400 -15.088 1.00 83.56 70 ARG A O 1
ATOM 601 N N . MET A 1 71 ? -5.252 3.113 -14.287 1.00 88.12 71 MET A N 1
ATOM 602 C CA . MET A 1 71 ? -5.661 2.201 -13.212 1.00 88.12 71 MET A CA 1
ATOM 603 C C . MET A 1 71 ? -6.265 2.954 -12.027 1.00 88.12 71 MET A C 1
ATOM 605 O O . MET A 1 71 ? -7.155 2.435 -11.355 1.00 88.12 71 MET A O 1
ATOM 609 N N . TRP A 1 72 ? -5.808 4.183 -11.772 1.00 88.12 72 TRP A N 1
ATOM 610 C CA . TRP A 1 72 ? -6.206 4.933 -10.583 1.00 88.12 72 TRP A CA 1
ATOM 611 C C . TRP A 1 72 ? -7.704 5.235 -10.496 1.00 88.12 72 TRP A C 1
ATOM 613 O O . TRP A 1 72 ? -8.252 5.028 -9.414 1.00 88.12 72 TRP A O 1
ATOM 623 N N . PRO A 1 73 ? -8.406 5.657 -11.568 1.00 91.25 73 PRO A N 1
ATOM 624 C CA . PRO A 1 73 ? -9.856 5.827 -11.528 1.00 91.25 73 PRO A CA 1
ATOM 625 C C . PRO A 1 73 ? -10.594 4.552 -11.117 1.00 91.25 73 PRO A C 1
ATOM 627 O O . PRO A 1 73 ? -11.528 4.618 -10.322 1.00 91.25 73 PRO A O 1
ATOM 630 N N . GLU A 1 74 ? -10.152 3.387 -11.597 1.00 92.12 74 GLU A N 1
ATOM 631 C CA . GLU A 1 74 ? -10.787 2.107 -11.274 1.00 92.12 74 GLU A CA 1
ATOM 632 C C . GLU A 1 74 ? -10.575 1.723 -9.808 1.00 92.12 74 GLU A C 1
ATOM 634 O O . GLU A 1 74 ? -11.535 1.385 -9.117 1.00 92.12 74 GLU A O 1
ATOM 639 N N . ILE A 1 75 ? -9.341 1.836 -9.306 1.00 93.88 75 ILE A N 1
ATOM 640 C CA . ILE A 1 75 ? -9.028 1.578 -7.892 1.00 93.88 75 ILE A CA 1
ATOM 641 C C . ILE A 1 75 ? -9.796 2.558 -6.998 1.00 93.88 75 ILE A C 1
ATOM 643 O O . ILE A 1 75 ? -10.381 2.170 -5.986 1.00 93.88 75 ILE A O 1
ATOM 647 N N . ASN A 1 76 ? -9.834 3.835 -7.378 1.00 94.31 76 AS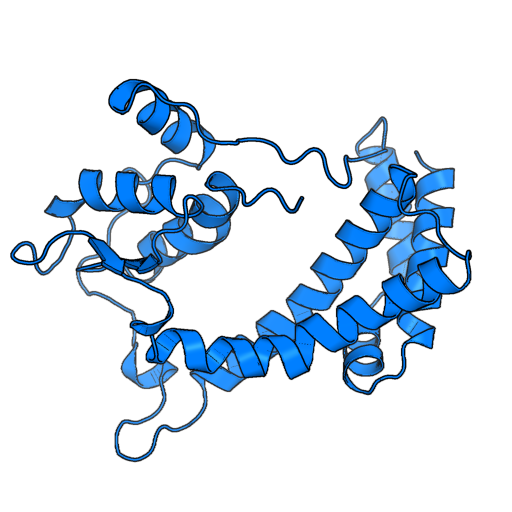N A N 1
ATOM 648 C CA . ASN A 1 76 ? -10.503 4.856 -6.589 1.00 94.31 76 ASN A CA 1
ATOM 649 C C . ASN A 1 76 ? -12.010 4.618 -6.499 1.00 94.31 76 ASN A C 1
ATOM 651 O O . ASN A 1 76 ? -12.547 4.575 -5.395 1.00 94.31 76 ASN A O 1
ATOM 655 N N . ASN A 1 77 ? -12.673 4.404 -7.635 1.00 93.75 77 ASN A N 1
ATOM 656 C CA . ASN A 1 77 ? -14.122 4.229 -7.678 1.00 93.75 77 ASN A CA 1
ATOM 657 C C . ASN A 1 77 ? -14.587 2.922 -7.033 1.00 93.75 77 ASN A C 1
ATOM 659 O O . ASN A 1 77 ? -15.643 2.902 -6.410 1.00 93.75 77 ASN A O 1
ATOM 663 N N . ARG A 1 78 ? -13.815 1.837 -7.172 1.00 93.50 78 ARG A N 1
ATOM 664 C CA . ARG A 1 78 ? -14.236 0.500 -6.719 1.00 93.50 78 ARG A CA 1
ATOM 665 C C . ARG A 1 78 ? -13.777 0.149 -5.308 1.00 93.50 78 ARG A C 1
ATOM 667 O O . ARG A 1 78 ? -14.365 -0.735 -4.698 1.00 93.50 78 ARG A O 1
ATOM 674 N N . ILE A 1 79 ? -12.708 0.777 -4.817 1.00 95.69 79 ILE A N 1
ATOM 675 C CA . ILE A 1 79 ? -12.069 0.403 -3.547 1.00 95.69 79 ILE A CA 1
ATOM 676 C C . ILE A 1 79 ? -11.964 1.621 -2.634 1.00 95.69 79 ILE A C 1
ATOM 678 O O . ILE A 1 79 ? -12.580 1.643 -1.570 1.00 95.69 79 ILE A O 1
ATOM 682 N N . ASN A 1 80 ? -11.222 2.658 -3.040 1.00 94.38 80 ASN A N 1
ATOM 683 C CA . ASN A 1 80 ? -10.868 3.733 -2.108 1.00 94.38 80 ASN A CA 1
ATOM 684 C C . ASN A 1 80 ? -12.063 4.589 -1.686 1.00 94.38 80 ASN A C 1
ATOM 686 O O . ASN A 1 80 ? -12.194 4.885 -0.502 1.00 94.38 80 ASN A O 1
ATOM 690 N N . TYR A 1 81 ? -12.901 5.043 -2.621 1.00 94.56 81 TYR A N 1
ATOM 691 C CA . TYR A 1 81 ? -14.028 5.916 -2.286 1.00 94.56 81 TYR A CA 1
ATOM 692 C C . TYR A 1 81 ? -15.089 5.200 -1.450 1.00 94.56 81 TYR A C 1
ATOM 694 O O . TYR A 1 81 ? -15.435 5.752 -0.403 1.00 94.56 81 TYR A O 1
ATOM 702 N N . PRO A 1 82 ? -15.537 3.977 -1.805 1.00 94.50 82 PRO A N 1
ATOM 703 C CA . PRO A 1 82 ? -16.471 3.244 -0.960 1.00 94.50 82 PRO A CA 1
ATOM 704 C C . PRO A 1 82 ? -15.927 3.035 0.462 1.00 94.50 82 PRO A C 1
ATOM 706 O O . PRO A 1 82 ? -16.617 3.343 1.433 1.00 94.50 82 PRO A O 1
ATOM 709 N N . LEU A 1 83 ? -14.661 2.613 0.601 1.00 95.25 83 LEU A N 1
ATOM 710 C CA . LEU A 1 83 ? -14.044 2.388 1.915 1.00 95.25 83 LEU A CA 1
ATOM 711 C C . LEU A 1 83 ? -13.866 3.660 2.732 1.00 95.25 83 LEU A C 1
ATOM 713 O O . LEU A 1 83 ? -14.071 3.625 3.939 1.00 95.25 83 LEU A O 1
ATOM 717 N N . LYS A 1 84 ? -13.521 4.785 2.102 1.00 94.38 84 LYS A N 1
ATOM 718 C CA . LYS A 1 84 ? -13.377 6.072 2.798 1.00 94.38 84 LYS A CA 1
ATOM 719 C C . LYS A 1 84 ? -14.707 6.636 3.282 1.00 94.38 84 LYS A C 1
ATOM 721 O O . LYS A 1 84 ? -14.730 7.320 4.299 1.00 94.38 84 LYS A O 1
ATOM 726 N N . GLN A 1 85 ? -15.806 6.370 2.581 1.00 95.25 85 GLN A N 1
ATOM 727 C CA . GLN A 1 85 ? -17.110 6.929 2.943 1.00 95.25 85 GLN A CA 1
ATOM 728 C C . GLN A 1 85 ? -17.635 6.398 4.280 1.00 95.25 85 GLN A C 1
ATOM 730 O O . GLN A 1 85 ? -18.244 7.160 5.025 1.00 95.25 85 GLN A O 1
ATOM 735 N N . ALA A 1 86 ? -17.374 5.135 4.623 1.00 94.25 86 ALA A N 1
ATOM 736 C CA . ALA A 1 86 ? -17.841 4.551 5.880 1.00 94.25 86 ALA A CA 1
ATOM 737 C C . ALA A 1 86 ? -17.299 5.260 7.148 1.00 94.25 86 ALA A C 1
ATOM 739 O O . ALA A 1 86 ? -18.125 5.683 7.962 1.00 94.25 86 ALA A O 1
ATOM 740 N N . PRO A 1 87 ? -15.972 5.445 7.334 1.00 94.38 87 PRO A N 1
ATOM 741 C CA . PRO A 1 87 ? -15.432 6.169 8.483 1.00 94.38 87 PRO A CA 1
ATOM 742 C C . PRO A 1 87 ? -15.753 7.667 8.441 1.00 94.38 87 PRO A C 1
ATOM 744 O O . PRO A 1 87 ? -16.019 8.235 9.493 1.00 94.38 87 PRO A O 1
ATOM 747 N N . VAL A 1 88 ? -15.812 8.298 7.258 1.00 95.62 88 VAL A N 1
ATOM 748 C CA . VAL A 1 88 ? -16.238 9.709 7.139 1.00 95.62 88 VAL A CA 1
ATOM 749 C C . VAL A 1 88 ? -17.652 9.890 7.685 1.00 95.62 88 VAL A C 1
ATOM 751 O O . VAL A 1 88 ? -17.869 10.739 8.536 1.00 95.62 88 VAL A O 1
ATOM 754 N N . GLN A 1 89 ? -18.596 9.027 7.297 1.00 95.25 89 GLN A N 1
ATOM 755 C CA . GLN A 1 89 ? -19.956 9.104 7.831 1.00 95.25 89 GLN A CA 1
ATOM 756 C C . GLN A 1 89 ? -20.022 8.853 9.342 1.00 95.25 89 GLN A C 1
ATOM 758 O O . GLN A 1 89 ? -20.897 9.406 9.992 1.00 95.25 89 GLN A O 1
ATOM 763 N N . LEU A 1 90 ? -19.160 7.997 9.903 1.00 95.31 90 LEU A N 1
ATOM 764 C CA . LEU A 1 90 ? -19.107 7.799 11.356 1.00 95.31 90 LEU A CA 1
ATOM 765 C C . LEU A 1 90 ? -18.579 9.037 12.078 1.00 95.31 90 LEU A C 1
ATOM 767 O O . LEU A 1 90 ? -19.105 9.391 13.128 1.00 95.31 90 LEU A O 1
ATOM 771 N N . GLN A 1 91 ? -17.564 9.690 11.514 1.00 95.56 91 GLN A N 1
ATOM 772 C CA . GLN A 1 91 ? -17.016 10.925 12.059 1.00 95.56 91 GLN A CA 1
ATOM 773 C C . GLN A 1 91 ? -18.042 12.064 11.982 1.00 95.56 91 GLN A C 1
ATOM 775 O O . GLN A 1 91 ? -18.259 12.750 12.974 1.00 95.56 91 GLN A O 1
ATOM 780 N N . ASP A 1 92 ? -18.731 12.215 10.846 1.00 96.31 92 ASP A N 1
ATOM 781 C CA . ASP A 1 92 ? -19.792 13.216 10.659 1.00 96.31 92 ASP A CA 1
ATOM 782 C C . ASP A 1 92 ? -20.985 12.994 11.608 1.00 96.31 92 ASP A C 1
ATOM 784 O O . ASP A 1 92 ? -21.701 13.931 11.951 1.00 96.31 92 ASP A O 1
ATOM 788 N N . GLN A 1 93 ? -21.211 11.744 12.026 1.00 95.44 93 GLN A N 1
ATOM 789 C CA . GLN A 1 93 ? -22.231 11.350 13.005 1.00 95.44 93 GLN A CA 1
ATOM 790 C C . GLN A 1 93 ? -21.740 11.448 14.457 1.00 95.44 93 GLN A C 1
ATOM 792 O O . GLN A 1 93 ? -22.462 11.024 15.356 1.00 95.44 93 GLN A O 1
ATOM 797 N N . GLU A 1 94 ? -20.518 11.943 14.684 1.00 94.88 94 GLU A N 1
ATOM 798 C CA . GLU A 1 94 ? -19.856 12.009 15.996 1.00 94.88 94 GLU A CA 1
ATOM 799 C C . GLU A 1 94 ? -19.761 10.638 16.702 1.00 94.88 94 GLU A C 1
ATOM 801 O O . GLU A 1 94 ? -19.610 10.545 17.919 1.00 94.88 94 GLU A O 1
ATOM 806 N N . ALA A 1 95 ? -19.837 9.543 15.937 1.00 95.69 95 ALA A N 1
ATOM 807 C CA . ALA A 1 95 ? -19.791 8.177 16.456 1.00 95.69 95 ALA A CA 1
ATOM 808 C C . ALA A 1 95 ? -18.356 7.683 16.701 1.00 95.69 95 ALA A C 1
ATOM 810 O O . ALA A 1 95 ? -18.152 6.720 17.441 1.00 95.69 95 ALA A O 1
ATOM 811 N N . ILE A 1 96 ? -17.367 8.320 16.066 1.00 96.19 96 ILE A N 1
ATOM 812 C CA . ILE A 1 96 ? -15.937 8.076 16.273 1.00 96.19 96 ILE A CA 1
ATOM 813 C C . ILE A 1 96 ? -15.187 9.407 16.353 1.00 96.19 96 ILE A C 1
ATOM 815 O O . ILE A 1 96 ? -15.566 10.376 15.694 1.00 96.19 96 ILE A O 1
ATOM 819 N N . ASP A 1 97 ? -14.087 9.428 17.102 1.00 94.50 97 ASP A N 1
ATOM 820 C CA . ASP A 1 97 ? -13.190 10.578 17.207 1.00 94.50 97 ASP A CA 1
ATOM 821 C C . ASP A 1 97 ? -11.842 10.267 16.537 1.00 94.50 97 ASP A C 1
ATOM 823 O O . ASP A 1 97 ? -11.059 9.460 17.028 1.00 94.50 97 ASP A O 1
ATOM 827 N N . MET A 1 98 ? -11.554 10.901 15.398 1.00 92.19 98 MET A N 1
ATOM 828 C CA . MET A 1 98 ? -10.296 10.695 14.667 1.00 92.19 98 MET A CA 1
ATOM 829 C C . MET A 1 98 ? -9.100 11.460 15.261 1.00 92.19 98 MET A C 1
ATOM 831 O O . MET A 1 98 ? -7.984 11.297 14.760 1.00 92.19 98 MET A O 1
ATOM 835 N N . GLU A 1 99 ? -9.290 12.246 16.326 1.00 92.25 99 GLU A N 1
ATOM 836 C CA . GLU A 1 99 ? -8.190 12.801 17.126 1.00 92.25 99 GLU A CA 1
ATOM 837 C C . GLU A 1 99 ? -7.647 11.764 18.129 1.00 92.25 99 GLU A C 1
ATOM 839 O O . GLU A 1 99 ? -6.436 11.703 18.392 1.00 92.25 99 GLU A O 1
ATOM 844 N N . ASP A 1 100 ? -8.505 10.854 18.601 1.00 93.50 100 ASP A N 1
ATOM 845 C CA . ASP A 1 100 ? -8.125 9.738 19.465 1.00 93.50 100 ASP A CA 1
ATOM 846 C C . ASP A 1 100 ? -7.159 8.764 18.757 1.00 93.50 100 ASP A C 1
ATOM 848 O O . ASP A 1 100 ? -7.318 8.377 17.592 1.00 93.50 100 ASP A O 1
ATOM 852 N N . SER A 1 101 ? -6.083 8.379 19.449 1.00 93.12 101 SER A N 1
ATOM 853 C CA . SER A 1 101 ? -5.046 7.503 18.888 1.00 93.12 101 SER A CA 1
ATOM 854 C C . SER A 1 101 ? -5.546 6.077 18.682 1.00 93.12 101 SER A C 1
ATOM 856 O O . SER A 1 101 ? -5.221 5.470 17.658 1.00 93.12 101 SER A O 1
ATOM 858 N N . LEU A 1 102 ? -6.363 5.562 19.605 1.00 95.19 102 LEU A N 1
ATOM 859 C CA . LEU A 1 102 ? -6.917 4.211 19.532 1.00 95.19 102 LEU A CA 1
ATOM 860 C C . LEU A 1 102 ? -7.899 4.090 18.364 1.00 95.19 102 LEU A C 1
ATOM 862 O O . LEU A 1 102 ? -7.832 3.138 17.584 1.00 95.19 102 LEU A O 1
ATOM 866 N N . THR A 1 103 ? -8.760 5.087 18.184 1.00 96.06 103 THR A N 1
ATOM 867 C CA . THR A 1 103 ? -9.698 5.165 17.062 1.00 96.06 103 THR A CA 1
ATOM 868 C C . THR A 1 103 ? -8.968 5.248 15.724 1.00 96.06 103 THR A C 1
ATOM 870 O O . THR A 1 103 ? -9.318 4.522 14.787 1.00 96.06 103 THR A O 1
ATOM 873 N N . ARG A 1 104 ? -7.899 6.053 15.621 1.00 95.12 104 ARG A N 1
ATOM 874 C CA . ARG A 1 104 ? -7.038 6.083 14.425 1.00 95.12 104 ARG A CA 1
ATOM 875 C C . ARG A 1 104 ? -6.388 4.734 14.143 1.00 95.12 104 ARG A C 1
ATOM 877 O O . ARG A 1 104 ? -6.366 4.320 12.984 1.00 95.12 104 ARG A O 1
ATOM 884 N N . PHE A 1 105 ? -5.879 4.054 15.172 1.00 95.00 105 PHE A N 1
ATOM 885 C CA . PHE A 1 105 ? -5.314 2.711 15.039 1.00 95.00 105 PHE A CA 1
ATOM 886 C C . PHE A 1 105 ? -6.353 1.729 14.494 1.00 95.00 105 PHE A C 1
ATOM 888 O O . PHE A 1 105 ? -6.121 1.129 13.447 1.00 95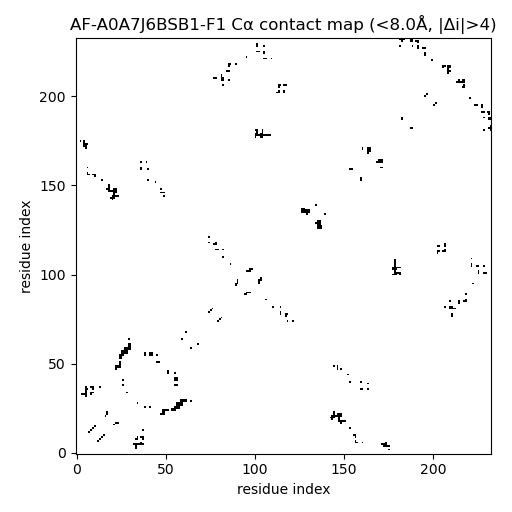.00 105 PHE A O 1
ATOM 895 N N . CYS A 1 106 ? -7.522 1.627 15.133 1.00 96.94 106 CYS A N 1
ATOM 896 C CA . CYS A 1 106 ? -8.581 0.697 14.733 1.00 96.94 106 CYS A CA 1
ATOM 897 C C . CYS A 1 106 ? -9.087 0.989 13.315 1.00 96.94 106 CYS A C 1
ATOM 899 O O . CYS A 1 106 ? -9.229 0.078 12.500 1.00 96.94 106 CYS A O 1
ATOM 901 N N . THR A 1 107 ? -9.300 2.269 12.998 1.00 95.88 107 THR A N 1
ATOM 902 C CA . THR A 1 107 ? -9.751 2.706 11.671 1.00 95.88 107 THR A CA 1
ATOM 903 C C . THR A 1 107 ? -8.718 2.356 10.608 1.00 95.88 107 THR A C 1
ATOM 905 O O . THR A 1 107 ? -9.076 1.785 9.580 1.00 95.88 107 THR A O 1
ATOM 908 N N . SER A 1 108 ? -7.437 2.651 10.852 1.00 93.25 108 SER A N 1
ATOM 909 C CA . SER A 1 108 ? -6.338 2.308 9.943 1.00 93.25 108 SER A CA 1
ATOM 910 C C . SER A 1 108 ? -6.236 0.797 9.743 1.00 93.25 108 SER A C 1
ATOM 912 O O . SER A 1 108 ? -6.261 0.321 8.610 1.00 93.25 108 SER A O 1
ATOM 914 N N . ASN A 1 109 ? -6.196 0.042 10.842 1.00 94.31 109 ASN A N 1
ATOM 915 C CA . ASN A 1 109 ? -6.042 -1.405 10.840 1.00 94.31 109 ASN A CA 1
ATOM 916 C C . ASN A 1 109 ? -7.171 -2.089 10.053 1.00 94.31 109 ASN A C 1
ATOM 918 O O . ASN A 1 109 ? -6.896 -2.790 9.079 1.00 94.31 109 ASN A O 1
ATOM 922 N N . LEU A 1 110 ? -8.435 -1.822 10.399 1.00 96.62 110 LEU A N 1
ATOM 923 C CA . LEU A 1 110 ? -9.571 -2.437 9.713 1.00 96.62 110 LEU A CA 1
ATOM 924 C C . LEU A 1 110 ? -9.644 -2.006 8.244 1.00 96.62 110 LEU A C 1
ATOM 926 O O . LEU A 1 110 ? -9.818 -2.844 7.360 1.00 96.62 110 LEU A O 1
ATOM 930 N N . THR A 1 111 ? -9.472 -0.710 7.961 1.00 95.50 111 THR A N 1
ATOM 931 C CA . THR A 1 111 ? -9.553 -0.197 6.585 1.00 95.50 111 THR A CA 1
ATOM 932 C C . THR A 1 111 ? -8.479 -0.816 5.698 1.00 95.50 111 THR A C 1
ATOM 934 O O . THR A 1 111 ? -8.782 -1.184 4.567 1.00 95.50 111 THR A O 1
ATOM 937 N N . VAL A 1 112 ? -7.242 -0.963 6.187 1.00 93.31 112 VAL A N 1
ATOM 938 C CA . VAL A 1 112 ? -6.150 -1.592 5.428 1.00 93.31 112 VAL A CA 1
ATOM 939 C C . VAL A 1 112 ? -6.477 -3.050 5.123 1.00 93.31 112 VAL 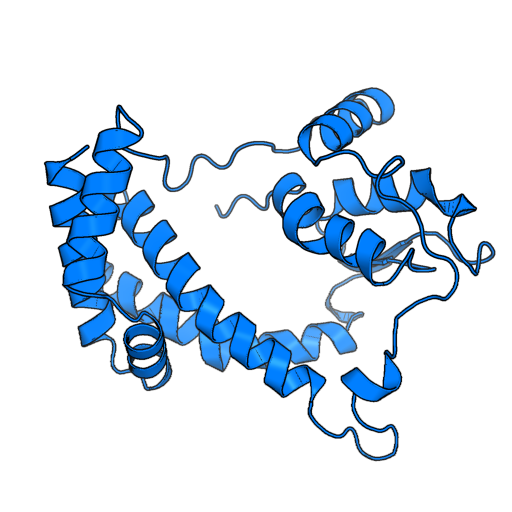A C 1
ATOM 941 O O . VAL A 1 112 ? -6.379 -3.444 3.962 1.00 93.31 112 VAL A O 1
ATOM 944 N N . GLN A 1 113 ? -6.935 -3.824 6.111 1.00 95.31 113 GLN A N 1
ATOM 945 C CA . GLN A 1 113 ? -7.262 -5.239 5.913 1.00 95.31 113 GLN A CA 1
ATOM 946 C C . GLN A 1 113 ? -8.402 -5.432 4.900 1.00 95.31 113 GLN A C 1
ATOM 948 O O . GLN A 1 113 ? -8.289 -6.233 3.971 1.00 95.31 113 GLN A O 1
ATOM 953 N N . VAL A 1 114 ? -9.471 -4.637 5.007 1.00 97.25 114 VAL A N 1
ATOM 954 C CA . VAL A 1 114 ? -10.599 -4.681 4.062 1.00 97.25 114 VAL A CA 1
ATOM 955 C C . VAL A 1 114 ? -10.182 -4.174 2.669 1.00 97.25 114 VAL A C 1
ATOM 957 O O . VAL A 1 114 ? -10.551 -4.765 1.652 1.00 97.25 114 VAL A O 1
ATOM 960 N N . CYS A 1 115 ? -9.356 -3.124 2.591 1.00 96.25 115 CYS A N 1
ATOM 961 C CA . CYS A 1 115 ? -8.795 -2.614 1.334 1.00 96.25 115 CYS A CA 1
ATOM 962 C C . CYS A 1 115 ? -7.953 -3.669 0.613 1.00 96.25 115 CYS A C 1
ATOM 964 O O . CYS A 1 115 ? -8.025 -3.792 -0.611 1.00 96.25 115 CYS A O 1
ATOM 966 N N . GLN A 1 116 ? -7.198 -4.473 1.360 1.00 95.38 116 GLN A N 1
ATOM 967 C CA . GLN A 1 116 ? -6.339 -5.514 0.808 1.00 95.38 116 GLN A CA 1
ATOM 968 C C . GLN A 1 116 ? -7.143 -6.580 0.052 1.00 95.38 116 GLN A C 1
ATOM 970 O O . GLN A 1 116 ? -6.701 -7.037 -1.002 1.00 95.38 116 GLN A O 1
ATOM 975 N N . ILE A 1 117 ? -8.363 -6.899 0.504 1.00 97.31 117 ILE A N 1
ATOM 976 C CA . ILE A 1 117 ? -9.295 -7.765 -0.237 1.00 97.31 117 ILE A CA 1
ATOM 977 C C . ILE A 1 117 ? -9.645 -7.153 -1.598 1.00 97.31 117 ILE A C 1
ATOM 979 O O . ILE A 1 117 ? -9.503 -7.813 -2.633 1.00 97.31 117 ILE A O 1
ATOM 983 N N . GLY A 1 118 ? -10.060 -5.884 -1.608 1.00 96.38 118 GLY A N 1
ATOM 984 C CA . GLY A 1 118 ? -10.400 -5.161 -2.833 1.00 96.38 118 GLY A CA 1
ATOM 985 C C . GLY A 1 118 ? -9.228 -5.069 -3.804 1.00 96.38 118 GLY A C 1
ATOM 986 O O . GLY A 1 118 ? -9.370 -5.394 -4.984 1.00 96.38 118 GLY A O 1
ATOM 987 N N . MET A 1 119 ? -8.052 -4.692 -3.301 1.00 96.00 119 MET A N 1
ATOM 988 C CA . MET A 1 119 ? -6.824 -4.582 -4.088 1.00 96.00 119 MET A CA 1
ATOM 989 C C . MET A 1 119 ? -6.408 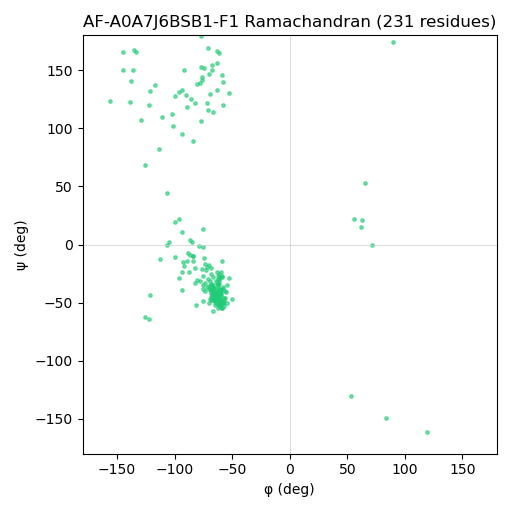-5.923 -4.687 1.00 96.00 119 MET A C 1
ATOM 991 O O . MET A 1 119 ? -6.097 -5.986 -5.876 1.00 96.00 119 MET A O 1
ATOM 995 N N . ASN A 1 120 ? -6.471 -7.008 -3.911 1.00 96.06 120 ASN A N 1
ATOM 996 C CA . ASN A 1 120 ? -6.167 -8.346 -4.410 1.00 96.06 120 ASN A CA 1
ATOM 997 C C . ASN A 1 120 ? -7.114 -8.734 -5.548 1.00 96.06 120 ASN A C 1
ATOM 999 O O . ASN A 1 120 ? -6.651 -9.123 -6.621 1.00 96.06 120 ASN A O 1
ATOM 1003 N N . ARG A 1 121 ? -8.431 -8.579 -5.364 1.00 96.31 121 ARG A N 1
ATOM 1004 C CA . ARG A 1 121 ? -9.423 -8.882 -6.411 1.00 96.31 121 ARG A CA 1
ATOM 1005 C C . ARG A 1 121 ? -9.213 -8.021 -7.661 1.00 96.31 121 ARG A C 1
ATOM 1007 O O . ARG A 1 121 ? -9.291 -8.539 -8.777 1.00 96.31 121 ARG A O 1
ATOM 1014 N N . PHE A 1 122 ? -8.896 -6.736 -7.485 1.00 95.50 122 PHE A N 1
ATOM 1015 C CA . PHE A 1 122 ? -8.583 -5.831 -8.588 1.00 95.50 122 PHE A CA 1
ATOM 1016 C C . PHE A 1 122 ? -7.354 -6.294 -9.368 1.00 95.50 122 PHE A C 1
ATOM 1018 O O . PHE A 1 122 ? -7.460 -6.466 -10.575 1.00 95.50 122 PHE A O 1
ATOM 1025 N N . VAL A 1 123 ? -6.222 -6.558 -8.708 1.00 93.25 123 VAL A N 1
ATOM 1026 C CA . VAL A 1 123 ? -4.984 -7.004 -9.374 1.00 93.25 123 VAL A CA 1
ATOM 1027 C C . VAL A 1 123 ? -5.205 -8.316 -10.132 1.00 93.25 123 VAL A C 1
ATOM 1029 O O . VAL A 1 123 ? -4.772 -8.437 -11.278 1.00 93.25 123 VAL A O 1
ATOM 1032 N N . HIS A 1 124 ? -5.927 -9.275 -9.543 1.00 94.94 124 HIS A N 1
ATOM 1033 C CA . HIS A 1 124 ? -6.247 -10.541 -10.211 1.00 94.94 124 HIS A CA 1
ATOM 1034 C C . HIS A 1 124 ? -7.065 -10.316 -11.488 1.00 94.94 124 HIS A C 1
ATOM 1036 O O . HIS A 1 124 ? -6.687 -10.797 -12.556 1.00 94.94 124 HIS A O 1
ATOM 1042 N N . SER A 1 125 ? -8.155 -9.552 -11.397 1.00 94.50 125 SER A N 1
ATOM 1043 C CA . SER A 1 125 ? -9.021 -9.261 -12.546 1.00 94.50 125 SER A CA 1
ATOM 1044 C C . SER A 1 125 ? -8.296 -8.426 -13.609 1.00 94.50 125 SER A C 1
ATOM 1046 O O . SER A 1 125 ? -8.305 -8.752 -14.799 1.00 94.50 125 SER A O 1
ATOM 1048 N N . TRP A 1 126 ? -7.575 -7.391 -13.173 1.00 92.50 126 TRP A N 1
ATOM 1049 C CA . TRP A 1 126 ? -6.816 -6.500 -14.038 1.00 92.50 126 TRP A CA 1
ATOM 1050 C C . TRP A 1 126 ? -5.676 -7.214 -14.758 1.00 92.50 126 TRP A C 1
ATOM 1052 O O . TRP A 1 126 ? -5.370 -6.869 -15.888 1.00 92.50 126 TRP A O 1
ATOM 1062 N N . ASN A 1 127 ? -5.058 -8.244 -14.193 1.00 92.69 127 ASN A N 1
ATOM 1063 C CA . ASN A 1 127 ? -4.011 -8.967 -14.918 1.00 92.69 127 ASN A CA 1
ATOM 1064 C C . ASN A 1 127 ? -4.543 -10.141 -15.761 1.00 92.69 127 ASN A C 1
ATOM 1066 O O . ASN A 1 127 ? -3.834 -10.639 -16.641 1.00 92.69 127 ASN A O 1
ATOM 1070 N N . ALA A 1 128 ? -5.792 -10.562 -15.534 1.00 95.56 128 ALA A N 1
ATOM 1071 C CA . ALA A 1 128 ? -6.452 -11.637 -16.276 1.00 95.56 128 ALA A CA 1
ATOM 1072 C C . ALA A 1 128 ? -7.271 -11.154 -17.490 1.00 95.56 128 ALA A C 1
ATOM 1074 O O . ALA A 1 128 ? -7.628 -11.972 -18.341 1.00 95.56 128 ALA A O 1
ATOM 1075 N N . HIS A 1 129 ? -7.570 -9.855 -17.608 1.00 93.50 129 HIS A N 1
ATOM 1076 C CA . HIS A 1 129 ? -8.356 -9.352 -18.738 1.00 93.50 129 HIS A CA 1
ATOM 1077 C C . HIS A 1 129 ? -7.603 -9.461 -20.072 1.00 93.50 129 HIS A C 1
ATOM 1079 O O . HIS A 1 129 ? -6.381 -9.356 -20.146 1.00 93.50 129 HIS A O 1
ATOM 1085 N N . ARG A 1 130 ? -8.346 -9.632 -21.169 1.00 95.06 130 ARG A N 1
ATOM 1086 C CA . ARG A 1 130 ? -7.777 -9.632 -22.520 1.00 95.06 130 ARG A CA 1
ATOM 1087 C C . ARG A 1 130 ? -7.684 -8.206 -23.057 1.00 95.06 130 ARG A C 1
ATOM 1089 O O . ARG A 1 130 ? -8.697 -7.526 -23.178 1.00 95.06 130 ARG A O 1
ATOM 1096 N N . ILE A 1 131 ? -6.488 -7.799 -23.470 1.00 91.94 131 ILE A N 1
ATOM 1097 C CA . ILE A 1 131 ? -6.242 -6.556 -24.201 1.00 91.94 131 ILE A CA 1
ATOM 1098 C C . ILE A 1 131 ? -6.385 -6.843 -25.706 1.00 91.94 131 ILE A C 1
ATOM 1100 O O . ILE A 1 131 ? -5.611 -7.649 -26.246 1.00 91.94 131 ILE A O 1
ATOM 1104 N N . PRO A 1 132 ? -7.341 -6.205 -26.412 1.00 93.00 132 PRO A N 1
ATOM 1105 C CA . PRO A 1 132 ? -7.516 -6.379 -27.852 1.00 93.00 132 PRO A CA 1
ATOM 1106 C C . PRO A 1 132 ? -6.212 -6.148 -28.625 1.00 93.00 132 PRO A C 1
ATOM 1108 O O . PRO A 1 132 ? -5.509 -5.163 -28.407 1.00 93.00 132 PRO A O 1
ATOM 1111 N N . GLY A 1 133 ? -5.866 -7.089 -29.504 1.00 94.31 133 GLY A N 1
ATOM 1112 C CA . GLY A 1 133 ? -4.644 -7.029 -30.312 1.00 94.31 133 GLY A CA 1
ATOM 1113 C C . GLY A 1 133 ? -3.327 -7.248 -29.554 1.00 94.31 133 GLY A C 1
ATOM 1114 O O . GLY A 1 133 ? -2.282 -7.219 -30.193 1.00 94.31 133 GLY A O 1
ATOM 1115 N N . ARG A 1 134 ? -3.340 -7.477 -28.229 1.00 92.75 134 ARG A N 1
ATOM 1116 C CA . ARG A 1 134 ? -2.117 -7.764 -27.451 1.00 92.75 134 ARG A CA 1
ATOM 1117 C C . ARG A 1 134 ? -2.132 -9.103 -26.723 1.00 92.75 134 ARG A C 1
ATOM 1119 O O . ARG A 1 134 ? -1.132 -9.800 -26.774 1.00 92.75 134 ARG A O 1
ATOM 1126 N N . GLY A 1 135 ? -3.235 -9.477 -26.075 1.00 94.50 135 GLY A N 1
ATOM 1127 C CA . GLY A 1 135 ? -3.316 -10.703 -25.267 1.00 94.50 135 GLY A CA 1
ATOM 1128 C C . GLY A 1 135 ? -3.643 -10.429 -23.801 1.00 94.50 135 GLY A C 1
ATOM 1129 O O . GLY A 1 135 ? -4.184 -9.375 -23.478 1.00 94.50 135 GLY A O 1
ATOM 1130 N N . ILE A 1 136 ? -3.361 -11.390 -22.923 1.00 95.12 136 ILE A N 1
ATOM 1131 C CA . ILE A 1 136 ? -3.662 -11.308 -21.485 1.00 95.12 136 ILE A CA 1
ATOM 1132 C C . ILE A 1 136 ? -2.383 -10.916 -20.728 1.00 95.12 136 ILE A C 1
ATOM 1134 O O . ILE A 1 136 ? -1.378 -11.603 -20.912 1.00 95.12 136 ILE A O 1
ATOM 1138 N N . PRO A 1 137 ? -2.378 -9.876 -19.869 1.00 92.69 137 PRO A N 1
ATOM 1139 C CA . PRO A 1 137 ? -1.181 -9.422 -19.158 1.00 92.69 137 PRO A CA 1
ATOM 1140 C C . PRO A 1 137 ? -0.415 -10.536 -18.441 1.00 92.69 137 PRO A C 1
ATOM 1142 O O . PRO A 1 137 ? 0.788 -10.651 -18.647 1.00 92.69 137 PRO A O 1
ATOM 1145 N N . ASN A 1 138 ? -1.099 -11.405 -17.689 1.00 93.25 138 ASN A N 1
ATOM 1146 C CA . ASN A 1 138 ? -0.460 -12.548 -17.022 1.00 93.25 138 ASN A CA 1
ATOM 1147 C C . ASN A 1 138 ? 0.266 -13.490 -17.998 1.00 93.25 138 ASN A C 1
ATOM 1149 O O . ASN A 1 138 ? 1.332 -14.007 -17.681 1.00 93.25 138 ASN A O 1
ATOM 1153 N N . GLN A 1 139 ? -0.281 -13.696 -19.199 1.00 93.50 139 GLN A N 1
ATOM 1154 C CA . GLN A 1 139 ? 0.360 -14.526 -20.224 1.00 93.50 139 GLN A CA 1
ATOM 1155 C C . GLN A 1 139 ? 1.540 -13.801 -20.877 1.00 93.50 139 GLN A C 1
ATOM 1157 O O . GLN A 1 139 ? 2.563 -14.417 -21.159 1.00 93.50 139 GLN A O 1
ATOM 1162 N N . LEU A 1 140 ? 1.407 -12.491 -21.099 1.00 90.31 140 LEU A N 1
ATOM 1163 C CA . LEU A 1 140 ? 2.448 -11.656 -21.699 1.00 90.31 140 LEU A CA 1
ATOM 1164 C C . LEU A 1 140 ? 3.649 -11.456 -20.768 1.00 90.31 140 LEU A C 1
ATOM 1166 O O . LEU A 1 140 ? 4.778 -11.386 -21.244 1.00 90.31 140 LEU A O 1
ATOM 1170 N N . ALA A 1 141 ? 3.413 -11.350 -19.460 1.00 86.94 141 ALA A N 1
ATOM 1171 C CA . ALA A 1 141 ? 4.461 -11.170 -18.461 1.00 86.94 141 ALA A CA 1
ATOM 1172 C C . ALA A 1 141 ? 5.308 -12.438 -18.261 1.00 86.94 141 ALA A C 1
ATOM 1174 O O . ALA A 1 141 ? 6.492 -12.336 -17.932 1.00 86.94 141 ALA A O 1
ATOM 1175 N N . GLY A 1 142 ? 4.720 -13.623 -18.471 1.00 85.69 142 GLY A N 1
ATOM 1176 C CA . GLY A 1 142 ? 5.400 -14.903 -18.291 1.00 85.69 142 GLY A CA 1
ATOM 1177 C C . GLY A 1 142 ? 6.040 -15.014 -16.905 1.00 85.69 142 GLY A C 1
ATOM 1178 O O . GLY A 1 142 ? 5.408 -14.724 -15.893 1.00 85.69 142 GLY A O 1
ATOM 1179 N N . THR A 1 143 ? 7.316 -15.402 -16.856 1.00 80.44 143 THR A N 1
ATOM 1180 C CA . THR A 1 143 ? 8.101 -15.495 -15.613 1.00 80.44 143 THR A CA 1
ATOM 1181 C C . THR A 1 143 ? 8.917 -14.231 -15.309 1.00 80.44 143 THR A C 1
ATOM 1183 O O . THR A 1 143 ? 9.755 -14.250 -14.408 1.00 80.44 143 THR A O 1
ATOM 1186 N N . GLY A 1 144 ? 8.699 -13.120 -16.022 1.00 83.00 144 GLY A N 1
ATOM 1187 C CA . GLY A 1 144 ? 9.492 -11.891 -15.900 1.00 83.00 144 GLY A CA 1
ATOM 1188 C C . GLY A 1 144 ? 10.782 -11.913 -16.730 1.00 83.00 144 GLY A C 1
ATOM 1189 O O . GLY A 1 144 ? 10.834 -12.516 -17.800 1.00 83.00 144 GLY A O 1
ATOM 1190 N N . THR A 1 145 ? 11.833 -11.231 -16.263 1.00 81.44 145 THR A N 1
ATOM 1191 C CA . THR A 1 145 ? 13.131 -11.216 -16.957 1.00 81.44 145 THR A CA 1
ATOM 1192 C C . THR A 1 145 ? 13.902 -12.528 -16.739 1.00 81.44 145 THR A C 1
ATOM 1194 O O . THR A 1 145 ? 13.900 -13.062 -15.623 1.00 81.44 145 THR A O 1
ATOM 1197 N N . PRO A 1 146 ? 14.613 -13.042 -17.766 1.00 75.44 146 PRO A N 1
ATOM 1198 C CA . PRO A 1 146 ? 15.505 -14.192 -17.618 1.00 75.44 146 PRO A CA 1
ATOM 1199 C C . PRO A 1 146 ? 16.661 -13.939 -16.643 1.00 75.44 146 PRO A C 1
ATOM 1201 O O . PRO A 1 146 ? 17.123 -14.863 -15.976 1.00 75.44 146 PRO A O 1
ATOM 1204 N N . ARG A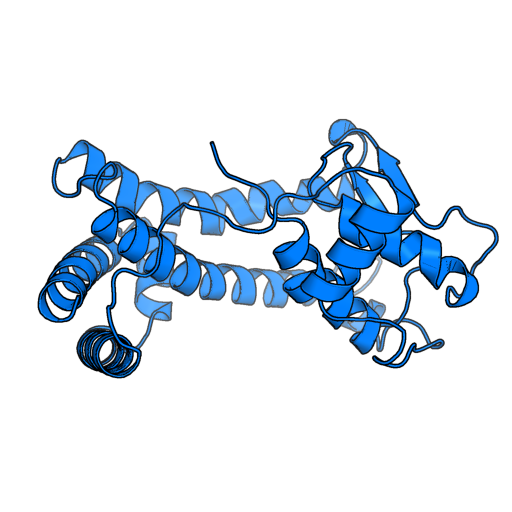 1 147 ? 17.138 -12.689 -16.543 1.00 80.69 147 ARG A N 1
ATOM 1205 C CA . ARG A 1 147 ? 18.237 -12.323 -15.643 1.00 80.69 147 ARG A CA 1
ATOM 1206 C C . ARG A 1 147 ? 17.686 -12.065 -14.243 1.00 80.69 147 ARG A C 1
ATOM 1208 O O . ARG A 1 147 ? 17.308 -10.945 -13.902 1.00 80.69 147 ARG A O 1
ATOM 1215 N N . LYS A 1 148 ? 17.611 -13.129 -13.445 1.00 81.56 148 LYS A N 1
ATOM 1216 C CA . LYS A 1 148 ? 17.227 -13.050 -12.034 1.00 81.56 148 LYS A CA 1
ATOM 1217 C C . LYS A 1 148 ? 18.366 -12.483 -11.194 1.00 81.56 148 LYS A C 1
ATOM 1219 O O . LYS A 1 148 ? 19.539 -12.635 -11.527 1.00 81.56 148 LYS A O 1
ATOM 1224 N N . ILE A 1 149 ? 17.989 -11.836 -10.102 1.00 84.19 149 ILE A N 1
ATOM 1225 C CA . ILE A 1 149 ? 18.896 -11.362 -9.062 1.00 84.19 149 ILE A CA 1
ATOM 1226 C C . ILE A 1 149 ? 18.536 -12.106 -7.776 1.00 84.19 149 ILE A C 1
ATOM 1228 O O . ILE A 1 149 ? 17.353 -12.329 -7.504 1.00 84.19 149 ILE A O 1
ATOM 1232 N N . THR A 1 150 ? 19.541 -12.554 -7.025 1.00 80.75 150 THR A N 1
ATOM 1233 C CA . THR A 1 150 ? 19.303 -13.172 -5.715 1.00 80.75 150 THR A CA 1
ATOM 1234 C C . THR A 1 150 ? 18.869 -12.108 -4.708 1.00 80.75 150 THR A C 1
ATOM 1236 O O . THR A 1 150 ? 18.917 -10.908 -4.985 1.00 80.75 150 THR A O 1
ATOM 1239 N N . ALA A 1 151 ? 18.397 -12.535 -3.537 1.00 79.75 151 ALA A N 1
ATOM 1240 C CA . ALA A 1 151 ? 18.005 -11.601 -2.484 1.00 79.75 151 ALA A CA 1
ATOM 1241 C C . ALA A 1 151 ? 19.218 -10.921 -1.819 1.00 79.75 151 ALA A C 1
ATOM 1243 O O . ALA A 1 151 ? 19.054 -9.866 -1.219 1.00 79.75 151 ALA A O 1
ATOM 1244 N N . ASP A 1 152 ? 20.421 -11.488 -1.946 1.00 87.06 152 ASP A N 1
ATOM 1245 C CA . ASP A 1 152 ? 21.639 -11.009 -1.275 1.00 87.06 152 ASP A CA 1
ATOM 1246 C C . ASP A 1 152 ? 21.979 -9.533 -1.565 1.00 87.06 152 ASP A C 1
ATOM 1248 O O . ASP A 1 152 ? 22.233 -8.789 -0.619 1.00 87.06 152 ASP A O 1
ATOM 1252 N N . PRO A 1 153 ? 21.944 -9.045 -2.825 1.00 88.81 153 PRO A N 1
ATOM 1253 C CA . PRO A 1 153 ? 22.157 -7.624 -3.121 1.00 88.81 153 PRO A CA 1
ATOM 1254 C C . PRO A 1 153 ? 20.958 -6.719 -2.780 1.00 88.81 153 PRO A C 1
ATOM 1256 O O . PRO A 1 153 ? 21.038 -5.508 -2.982 1.00 88.81 153 PRO A O 1
ATOM 1259 N N . LEU A 1 154 ? 19.841 -7.281 -2.308 1.00 92.00 154 LEU A N 1
ATOM 1260 C CA . LEU A 1 154 ? 18.601 -6.574 -1.982 1.00 92.00 154 LEU A CA 1
ATOM 1261 C C . LEU A 1 154 ? 18.343 -6.639 -0.466 1.00 92.00 154 LEU A C 1
ATOM 1263 O O . LEU A 1 154 ? 17.549 -7.477 -0.008 1.00 92.00 154 LEU A O 1
ATOM 1267 N N . PRO A 1 155 ? 18.985 -5.752 0.319 1.00 94.75 155 PRO A N 1
ATOM 1268 C CA . PRO A 1 155 ? 18.760 -5.670 1.757 1.00 94.75 155 PRO A CA 1
ATOM 1269 C C . PRO A 1 155 ? 17.301 -5.322 2.080 1.00 94.75 155 PRO A C 1
ATOM 1271 O O . PRO A 1 155 ? 16.555 -4.883 1.202 1.00 94.75 155 PRO A O 1
ATOM 1274 N N . ASP A 1 156 ? 16.888 -5.517 3.333 1.00 94.88 156 ASP A N 1
ATOM 1275 C CA . ASP A 1 156 ? 15.606 -4.997 3.825 1.00 94.88 156 ASP A CA 1
ATOM 1276 C C . ASP A 1 156 ? 15.556 -3.462 3.806 1.00 94.88 156 ASP A C 1
ATOM 1278 O O . ASP A 1 156 ? 16.576 -2.788 3.627 1.00 94.88 156 ASP A O 1
ATOM 1282 N N . ALA A 1 157 ? 14.357 -2.897 3.964 1.00 93.75 157 ALA A N 1
ATOM 1283 C CA . ALA A 1 157 ? 14.162 -1.459 3.838 1.00 93.75 157 ALA A CA 1
ATOM 1284 C C . ALA A 1 157 ? 14.952 -0.635 4.860 1.00 93.75 157 ALA A C 1
ATOM 1286 O O . ALA A 1 157 ? 15.312 0.500 4.551 1.00 93.75 157 ALA A O 1
ATOM 1287 N N . THR A 1 158 ? 15.215 -1.169 6.056 1.00 93.25 158 THR A N 1
ATOM 1288 C CA . THR A 1 158 ? 15.951 -0.437 7.096 1.00 93.25 158 THR A CA 1
ATOM 1289 C C . THR A 1 158 ? 17.405 -0.287 6.683 1.00 93.25 158 THR A C 1
ATOM 1291 O O . THR A 1 158 ? 17.910 0.831 6.626 1.00 93.25 158 THR A O 1
ATOM 1294 N N . VAL A 1 159 ? 18.037 -1.395 6.293 1.00 95.25 159 VAL A N 1
ATOM 1295 C CA . VAL A 1 159 ? 19.426 -1.394 5.820 1.00 95.25 159 VAL A CA 1
ATOM 1296 C C . VAL A 1 159 ? 19.560 -0.589 4.523 1.00 95.25 159 VAL A C 1
ATOM 1298 O O . VAL A 1 159 ? 20.487 0.206 4.382 1.00 95.25 159 VAL A O 1
ATOM 1301 N N . ALA A 1 160 ? 18.614 -0.719 3.589 1.00 94.88 160 ALA A N 1
ATOM 1302 C CA . ALA A 1 160 ? 18.607 0.085 2.367 1.00 94.88 160 ALA A CA 1
ATOM 1303 C C . ALA A 1 160 ? 18.489 1.593 2.667 1.00 94.88 160 ALA A C 1
ATOM 1305 O O . ALA A 1 160 ? 19.138 2.408 2.008 1.00 94.88 160 ALA A O 1
ATOM 1306 N N . ALA A 1 161 ? 17.675 1.977 3.656 1.00 94.44 161 ALA A N 1
ATOM 1307 C CA . ALA A 1 161 ? 17.543 3.366 4.088 1.00 94.44 161 ALA A CA 1
ATOM 1308 C C . ALA A 1 161 ? 18.817 3.882 4.774 1.00 94.44 161 ALA A C 1
ATOM 1310 O O . ALA A 1 161 ? 19.213 5.012 4.515 1.00 94.44 161 ALA A O 1
ATOM 1311 N N . ASP A 1 162 ? 19.503 3.065 5.578 1.00 94.81 162 ASP A N 1
ATOM 1312 C CA . ASP A 1 162 ? 20.806 3.433 6.154 1.00 94.81 162 ASP A CA 1
ATOM 1313 C C . ASP A 1 162 ? 21.852 3.699 5.061 1.00 94.81 162 ASP A C 1
ATOM 1315 O O . ASP A 1 162 ? 22.594 4.680 5.126 1.00 94.81 162 ASP A O 1
ATOM 1319 N N . MET A 1 163 ? 21.872 2.864 4.017 1.00 95.31 163 MET A N 1
ATOM 1320 C CA . MET A 1 163 ? 22.732 3.071 2.848 1.00 95.31 163 MET A CA 1
ATOM 1321 C C . MET A 1 163 ? 22.384 4.368 2.112 1.00 95.31 163 MET A C 1
ATOM 1323 O O . MET A 1 163 ? 23.282 5.118 1.733 1.00 95.31 163 MET A O 1
ATOM 1327 N N . TYR A 1 164 ? 21.090 4.647 1.923 1.00 95.31 164 TYR A N 1
ATOM 1328 C CA . TYR A 1 164 ? 20.635 5.894 1.311 1.00 95.31 164 TYR A CA 1
ATOM 1329 C C . TYR A 1 164 ? 21.098 7.111 2.122 1.00 95.31 164 TYR A C 1
ATOM 1331 O O . TYR A 1 164 ? 21.654 8.050 1.554 1.00 95.31 164 TYR A O 1
ATOM 1339 N N . ASP A 1 165 ? 20.895 7.090 3.440 1.00 93.69 165 ASP A N 1
ATOM 1340 C CA . ASP A 1 165 ? 21.232 8.201 4.330 1.00 93.69 165 ASP A CA 1
ATOM 1341 C C . ASP A 1 165 ? 22.747 8.481 4.316 1.00 93.69 165 ASP A C 1
ATOM 1343 O O . ASP A 1 165 ? 23.160 9.642 4.256 1.00 93.69 165 ASP A O 1
ATOM 1347 N N . SER A 1 166 ? 23.563 7.421 4.301 1.00 93.62 166 SER A N 1
ATOM 1348 C CA . SER A 1 166 ? 25.025 7.494 4.183 1.00 93.62 166 SER A CA 1
ATOM 1349 C C . SER A 1 166 ? 25.478 8.117 2.859 1.00 93.62 166 SER A C 1
ATOM 1351 O O . SER A 1 166 ? 26.328 9.006 2.855 1.00 93.62 166 SER A O 1
ATOM 1353 N N . ASP A 1 167 ? 24.913 7.672 1.735 1.00 93.88 167 ASP A N 1
ATOM 1354 C CA . ASP A 1 167 ? 25.391 8.061 0.404 1.00 93.88 167 ASP A CA 1
ATOM 1355 C C . ASP A 1 167 ? 24.838 9.424 -0.048 1.00 93.88 167 ASP A C 1
ATOM 1357 O O . ASP A 1 167 ? 25.515 10.169 -0.756 1.00 93.88 167 ASP A O 1
ATOM 1361 N N . MET A 1 168 ? 23.610 9.765 0.358 1.00 91.25 168 MET A N 1
ATOM 1362 C CA . MET A 1 168 ? 22.913 10.984 -0.074 1.00 91.25 168 MET A CA 1
ATOM 1363 C C . MET A 1 168 ? 22.979 12.121 0.951 1.00 91.25 168 MET A C 1
ATOM 1365 O O . MET A 1 168 ? 22.566 13.240 0.641 1.00 91.25 168 MET A O 1
ATOM 1369 N N . GLY A 1 169 ? 23.435 11.855 2.181 1.00 86.06 169 GLY A N 1
ATOM 1370 C CA . GLY A 1 169 ? 23.496 12.847 3.260 1.00 86.06 169 GLY A CA 1
ATOM 1371 C C . GLY A 1 169 ? 22.127 13.400 3.678 1.00 86.06 169 GLY A C 1
ATOM 1372 O O . GLY A 1 169 ? 22.042 14.497 4.230 1.00 86.06 169 GLY A O 1
ATOM 1373 N N . SER A 1 170 ? 21.041 12.680 3.382 1.00 84.19 170 SER A N 1
ATOM 1374 C CA . SER A 1 170 ? 19.668 13.083 3.696 1.00 84.19 170 SER A CA 1
ATOM 1375 C C . SER A 1 170 ? 18.879 11.895 4.220 1.00 84.19 170 SER A C 1
ATOM 1377 O O . SER A 1 170 ? 19.021 10.800 3.690 1.00 84.19 170 SER A O 1
ATOM 1379 N N . SER A 1 171 ? 18.033 12.119 5.228 1.00 84.25 171 SER A N 1
ATOM 1380 C CA . SER A 1 171 ? 17.262 11.038 5.843 1.00 84.25 171 SER A CA 1
ATOM 1381 C C . SER A 1 171 ? 15.877 10.871 5.237 1.00 84.25 171 SER A C 1
ATOM 1383 O O . SER A 1 171 ? 15.114 11.833 5.095 1.00 84.25 171 SER A O 1
ATOM 1385 N N . LEU A 1 172 ? 15.523 9.623 4.937 1.00 86.38 172 LEU A N 1
ATOM 1386 C CA . LEU A 1 172 ? 14.162 9.255 4.552 1.00 86.38 172 LEU A CA 1
ATOM 1387 C C . LEU A 1 172 ? 13.231 9.178 5.769 1.00 86.38 172 LEU A C 1
ATOM 1389 O O . LEU A 1 172 ? 13.638 8.880 6.891 1.00 86.38 172 LEU A O 1
ATOM 1393 N N . THR A 1 173 ? 11.935 9.402 5.549 1.00 81.38 173 THR A N 1
ATOM 1394 C CA . THR A 1 173 ? 10.926 9.182 6.592 1.00 81.38 173 THR A CA 1
ATOM 1395 C C . THR A 1 173 ? 10.749 7.687 6.846 1.00 81.38 173 THR A C 1
ATOM 1397 O O . THR A 1 173 ? 10.290 6.968 5.961 1.00 81.38 173 THR A O 1
ATOM 1400 N N . ARG A 1 174 ? 11.092 7.234 8.058 1.00 79.12 174 ARG A N 1
ATOM 1401 C CA . ARG A 1 174 ? 11.088 5.808 8.429 1.00 79.12 174 ARG A CA 1
ATOM 1402 C C . ARG A 1 174 ? 9.791 5.344 9.088 1.00 79.12 174 ARG A C 1
ATOM 1404 O O . ARG A 1 174 ? 9.315 4.250 8.801 1.00 79.12 174 ARG A O 1
ATOM 1411 N N . ILE A 1 175 ? 9.206 6.174 9.951 1.00 72.62 175 ILE A N 1
ATOM 1412 C CA . ILE A 1 175 ? 8.068 5.801 10.801 1.00 72.62 175 ILE A CA 1
ATOM 1413 C C . ILE A 1 175 ? 6.885 6.729 10.515 1.00 72.62 175 ILE A C 1
ATOM 1415 O O . ILE A 1 175 ? 7.036 7.950 10.478 1.00 72.62 175 ILE A O 1
ATOM 1419 N N . SER A 1 176 ? 5.702 6.142 10.326 1.00 71.56 176 SER A N 1
ATOM 1420 C CA . SER A 1 176 ? 4.434 6.872 10.378 1.00 71.56 176 SER A CA 1
ATOM 1421 C C . SER A 1 176 ? 3.917 6.847 11.811 1.00 71.56 17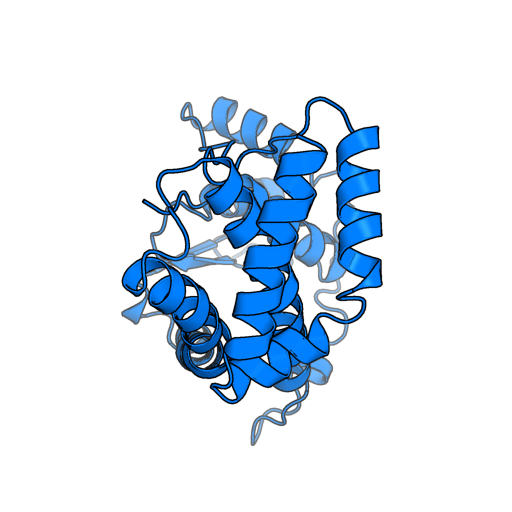6 SER A C 1
ATOM 1423 O O . SER A 1 176 ? 3.800 5.776 12.395 1.00 71.56 176 SER A O 1
ATOM 1425 N N . SER A 1 177 ? 3.579 8.008 12.368 1.00 73.38 177 SER A N 1
ATOM 1426 C CA . SER A 1 177 ? 2.945 8.126 13.689 1.00 73.38 177 SER A CA 1
ATOM 1427 C C . SER A 1 177 ? 1.418 7.980 13.644 1.00 73.38 177 SER A C 1
ATOM 1429 O O . SER A 1 177 ? 0.743 8.155 14.657 1.00 73.38 177 SER A O 1
ATOM 1431 N N . PHE A 1 178 ? 0.842 7.717 12.465 1.00 81.50 178 PHE A N 1
ATOM 1432 C CA . PHE A 1 178 ? -0.601 7.568 12.318 1.00 81.50 178 PHE A CA 1
ATOM 1433 C C . PHE A 1 178 ? -1.048 6.160 12.708 1.00 81.50 178 PHE A C 1
ATOM 1435 O O . PHE A 1 178 ? -0.630 5.193 12.073 1.00 81.50 178 PHE A O 1
ATOM 1442 N N . GLY A 1 179 ? -1.943 6.072 13.696 1.00 81.94 179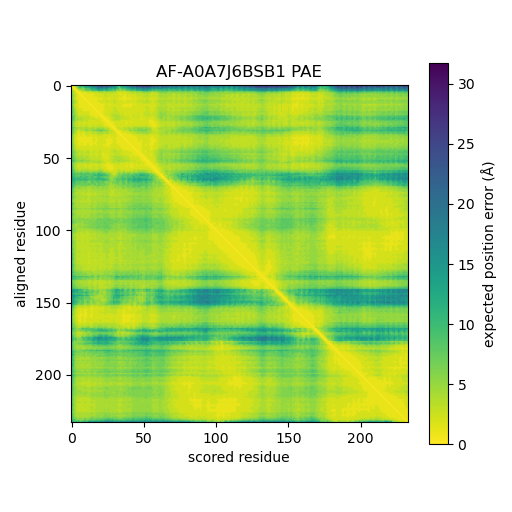 GLY A N 1
ATOM 1443 C CA . GLY A 1 179 ? -2.494 4.802 14.164 1.00 81.94 179 GLY A CA 1
ATOM 1444 C C . GLY A 1 179 ? -1.426 3.913 14.796 1.00 81.94 179 GLY A C 1
ATOM 1445 O O . GLY A 1 179 ? -1.247 2.781 14.361 1.00 81.94 179 GLY A O 1
ATOM 1446 N N . SER A 1 180 ? -0.689 4.450 15.771 1.00 86.69 180 SER A N 1
ATOM 1447 C CA . SER A 1 180 ? 0.279 3.685 16.561 1.00 86.69 180 SER A CA 1
ATOM 1448 C C . SER A 1 180 ? -0.395 2.521 17.284 1.00 86.69 180 SER A C 1
ATOM 1450 O O . SER A 1 180 ? -1.534 2.653 17.729 1.00 86.69 180 SER A O 1
ATOM 1452 N N . ASP A 1 181 ? 0.330 1.412 17.418 1.00 90.75 181 ASP A N 1
ATOM 1453 C CA . ASP A 1 181 ? -0.123 0.242 18.169 1.00 90.75 181 ASP A CA 1
ATOM 1454 C C . ASP A 1 181 ? -0.427 0.635 19.634 1.00 90.75 181 ASP A C 1
ATOM 1456 O O . ASP A 1 181 ? 0.465 1.174 20.299 1.00 90.75 181 ASP A O 1
ATOM 1460 N N . PRO A 1 182 ? -1.673 0.459 20.120 1.00 93.75 182 PRO A N 1
ATOM 1461 C CA . PRO A 1 182 ? -2.062 0.873 21.461 1.00 93.75 182 PRO A CA 1
ATOM 1462 C C . PRO A 1 182 ? -1.767 -0.191 22.524 1.00 93.75 182 PRO A C 1
ATOM 1464 O O . PRO A 1 182 ? -1.934 0.099 23.705 1.00 93.75 182 PRO A O 1
ATOM 1467 N N . PHE A 1 183 ? -1.377 -1.412 22.147 1.00 95.06 183 PHE A N 1
ATOM 1468 C CA . PHE A 1 183 ? -1.217 -2.508 23.099 1.00 95.06 183 PHE A CA 1
ATOM 1469 C C . PHE A 1 183 ? 0.119 -2.433 23.845 1.00 95.06 183 PHE A C 1
ATOM 1471 O O . PHE A 1 183 ? 1.178 -2.213 23.259 1.00 95.06 183 PHE A O 1
ATOM 1478 N N . LEU A 1 184 ? 0.081 -2.694 25.154 1.00 92.12 184 LEU A N 1
ATOM 1479 C CA . LEU A 1 184 ? 1.283 -2.783 25.992 1.00 92.12 184 LEU A CA 1
ATOM 1480 C C . LEU A 1 184 ? 2.049 -4.099 25.799 1.00 92.12 184 LEU A C 1
ATOM 1482 O O . LEU A 1 184 ? 3.232 -4.185 26.136 1.00 92.12 184 LEU A O 1
ATOM 1486 N N . SER A 1 185 ? 1.377 -5.135 25.291 1.00 95.12 185 SER A N 1
ATOM 1487 C CA . SER A 1 185 ? 1.967 -6.449 25.060 1.00 95.12 185 SER A CA 1
ATOM 1488 C C . SER A 1 185 ? 1.394 -7.125 23.815 1.00 95.12 185 SER A C 1
ATOM 1490 O O . SER A 1 185 ? 0.220 -6.971 23.477 1.00 95.12 185 SER A O 1
ATOM 1492 N N . GLU A 1 186 ? 2.216 -7.954 23.169 1.00 94.81 186 GLU A N 1
ATOM 1493 C CA . GLU A 1 186 ? 1.790 -8.768 22.024 1.00 94.81 186 GLU A CA 1
ATOM 1494 C C . GLU A 1 186 ? 0.679 -9.763 22.407 1.00 94.81 186 GLU A C 1
ATOM 1496 O O . GLU A 1 186 ? -0.189 -10.089 21.603 1.00 94.81 186 GLU A O 1
ATOM 1501 N N . ILE A 1 187 ? 0.662 -10.226 23.662 1.00 96.25 187 ILE A N 1
ATOM 1502 C CA . ILE A 1 187 ? -0.362 -11.153 24.158 1.00 96.25 187 ILE A CA 1
ATOM 1503 C C . ILE A 1 187 ? -1.740 -10.485 24.147 1.00 96.25 187 ILE A C 1
ATOM 1505 O O . ILE A 1 187 ? -2.727 -11.116 23.764 1.00 96.25 187 ILE A O 1
ATOM 1509 N N . ASP A 1 188 ? -1.820 -9.223 24.564 1.00 96.00 188 ASP A N 1
ATOM 1510 C CA . ASP A 1 188 ? -3.090 -8.501 24.616 1.00 96.00 188 ASP A CA 1
ATOM 1511 C C . ASP A 1 188 ? -3.598 -8.146 23.219 1.00 96.00 188 ASP A C 1
ATOM 1513 O O . ASP A 1 188 ? -4.790 -8.300 22.940 1.00 96.00 188 ASP A O 1
ATOM 1517 N N . LYS A 1 189 ? -2.681 -7.808 22.308 1.00 96.25 189 LYS A N 1
ATOM 1518 C CA . LYS A 1 189 ? -2.979 -7.641 20.885 1.00 96.25 189 LYS A CA 1
ATOM 1519 C C . LYS A 1 189 ? -3.589 -8.899 20.273 1.00 96.25 189 LYS A C 1
ATOM 1521 O O . LYS A 1 189 ? -4.687 -8.847 19.722 1.00 96.25 189 LYS A O 1
ATOM 1526 N N . VAL A 1 190 ? -2.932 -10.048 20.440 1.00 96.19 190 VAL A N 1
ATOM 1527 C CA . VAL A 1 190 ? -3.428 -11.333 19.921 1.00 96.19 190 VAL A CA 1
ATOM 1528 C C . VAL A 1 190 ? -4.803 -11.672 20.505 1.00 96.19 190 VAL A C 1
ATOM 1530 O O . VAL A 1 190 ? -5.679 -12.153 19.788 1.00 96.19 190 VAL A O 1
ATOM 1533 N N . ARG A 1 191 ? -5.041 -11.394 21.794 1.00 96.31 191 ARG A N 1
ATOM 1534 C CA . ARG A 1 191 ? -6.362 -11.596 22.418 1.00 96.31 191 ARG A CA 1
ATOM 1535 C C . ARG A 1 191 ? -7.436 -10.704 21.801 1.00 96.31 191 ARG A C 1
ATOM 1537 O O . ARG A 1 191 ? -8.540 -11.187 21.546 1.00 96.31 191 ARG A O 1
ATOM 1544 N N . ALA A 1 192 ? -7.126 -9.434 21.550 1.00 96.06 192 ALA A N 1
ATOM 1545 C CA . ALA A 1 192 ? -8.041 -8.511 20.889 1.00 96.06 192 ALA A CA 1
ATOM 1546 C C . ALA A 1 192 ? -8.376 -8.978 19.463 1.00 96.06 192 ALA A C 1
ATOM 1548 O O . ALA A 1 192 ? -9.549 -9.041 19.095 1.00 96.06 192 ALA A O 1
ATOM 1549 N N . GLU A 1 193 ? -7.370 -9.390 18.690 1.00 95.81 193 GLU A N 1
ATOM 1550 C CA . GLU A 1 193 ? -7.539 -9.914 17.329 1.00 95.81 193 GLU A CA 1
ATOM 1551 C C . GLU A 1 193 ? -8.376 -11.205 17.303 1.00 95.81 193 GLU A C 1
ATOM 1553 O O . GLU A 1 193 ? -9.288 -11.350 16.483 1.00 95.81 193 GLU A O 1
ATOM 1558 N N . GLN A 1 194 ? -8.143 -12.128 18.240 1.00 96.12 194 GLN A N 1
ATOM 1559 C CA . GLN A 1 194 ? -8.945 -13.350 18.384 1.00 96.12 194 GLN A CA 1
ATOM 1560 C C . GLN A 1 194 ? -10.406 -13.038 18.732 1.00 96.12 194 GLN A C 1
ATOM 1562 O O . GLN A 1 194 ? -11.330 -13.608 18.153 1.00 96.12 194 GLN A O 1
ATOM 1567 N N . HIS A 1 195 ? -10.636 -12.103 19.653 1.00 96.88 195 HIS A N 1
ATOM 1568 C CA . HIS A 1 195 ? -11.989 -11.702 20.033 1.00 96.88 195 HIS A CA 1
ATOM 1569 C C . HIS A 1 195 ? -12.723 -10.996 18.881 1.00 96.88 195 HIS A C 1
ATOM 1571 O O . HIS A 1 195 ? -13.922 -11.209 18.676 1.00 96.88 195 HIS A O 1
ATOM 1577 N N . PHE A 1 196 ? -12.006 -10.180 18.104 1.00 97.44 196 PHE A N 1
ATOM 1578 C CA . PHE A 1 196 ? -12.540 -9.520 16.918 1.00 97.44 196 PHE A CA 1
ATOM 1579 C C . PHE A 1 196 ? -12.921 -10.524 15.823 1.00 97.44 196 PHE A C 1
ATOM 1581 O O . PHE A 1 196 ? -14.064 -10.539 15.361 1.00 97.44 196 PHE A O 1
ATOM 1588 N N . SER A 1 197 ? -11.989 -11.410 15.469 1.00 95.94 197 SER A N 1
ATOM 1589 C CA . SER A 1 197 ? -12.166 -12.420 14.417 1.00 95.94 197 SER A CA 1
ATOM 1590 C C . SER A 1 197 ? -13.267 -13.437 14.718 1.00 95.94 197 SER A C 1
ATOM 1592 O O . SER A 1 197 ? -13.854 -13.982 13.790 1.00 95.94 197 SER A O 1
ATOM 1594 N N . HIS A 1 198 ? -13.625 -13.654 15.987 1.00 96.31 198 HIS A N 1
ATOM 1595 C CA . HIS A 1 198 ? -14.785 -14.480 16.329 1.00 96.31 198 HIS A CA 1
ATOM 1596 C C . HIS A 1 198 ? -16.112 -13.899 15.805 1.00 96.31 198 HIS A C 1
ATOM 1598 O O . HIS A 1 198 ? -16.997 -14.653 15.414 1.00 96.31 198 HIS A O 1
ATOM 1604 N N . ASN A 1 199 ? -16.253 -12.567 15.785 1.00 96.00 199 ASN A N 1
ATOM 1605 C CA . ASN A 1 199 ? -17.476 -11.888 15.330 1.00 96.00 199 ASN A CA 1
ATOM 1606 C C . ASN A 1 199 ? -17.388 -11.446 13.866 1.00 96.00 199 ASN A C 1
ATOM 1608 O O . ASN A 1 199 ? -18.401 -11.403 13.173 1.00 96.00 199 ASN A O 1
ATOM 1612 N N . TYR A 1 200 ? -16.176 -11.162 13.387 1.00 96.62 200 TYR A N 1
ATOM 1613 C CA . TYR A 1 200 ? -15.903 -10.765 12.009 1.00 96.62 200 TYR A CA 1
ATOM 1614 C C . TYR A 1 200 ? -14.841 -11.687 11.390 1.00 96.62 200 TYR A C 1
ATOM 1616 O O . TYR A 1 200 ? -13.716 -11.248 11.150 1.00 96.62 200 TYR A O 1
ATOM 1624 N N . PRO A 1 201 ? -15.166 -12.971 11.146 1.00 94.81 201 PRO A N 1
ATOM 1625 C CA . PRO A 1 201 ? -14.195 -13.949 10.652 1.00 94.81 201 PRO A CA 1
ATOM 1626 C C . PRO A 1 201 ? -13.822 -13.746 9.179 1.00 94.81 201 PRO A C 1
ATOM 1628 O O . PRO A 1 201 ? -12.771 -14.215 8.750 1.00 94.81 201 PRO A O 1
ATOM 1631 N N . ASP A 1 202 ? -14.674 -13.070 8.400 1.00 95.94 202 ASP A N 1
ATOM 1632 C CA . ASP A 1 202 ? -14.473 -12.872 6.966 1.00 95.94 202 ASP A CA 1
ATOM 1633 C C . ASP A 1 202 ? -14.620 -11.400 6.558 1.00 95.94 202 ASP A C 1
ATOM 1635 O O . ASP A 1 202 ? -15.719 -10.845 6.467 1.00 95.94 202 ASP A O 1
ATOM 1639 N N . PHE A 1 203 ? -13.490 -10.762 6.254 1.00 96.56 203 PHE A N 1
ATOM 1640 C CA . PHE A 1 203 ? -13.460 -9.378 5.777 1.00 96.56 203 PHE A CA 1
ATOM 1641 C C . PHE A 1 203 ? -13.910 -9.216 4.328 1.00 96.56 203 PHE A C 1
ATOM 1643 O O . PHE A 1 203 ? -14.177 -8.086 3.912 1.00 96.56 203 PHE A O 1
ATOM 1650 N N . ALA A 1 204 ? -14.052 -10.302 3.563 1.00 97.38 204 ALA A N 1
ATOM 1651 C CA . ALA A 1 204 ? -14.670 -10.236 2.246 1.00 97.38 204 ALA A CA 1
ATOM 1652 C C . ALA A 1 204 ? -16.106 -9.717 2.338 1.00 97.38 204 ALA A C 1
ATOM 1654 O O . ALA A 1 204 ? -16.478 -8.846 1.558 1.00 97.38 204 ALA A O 1
ATOM 1655 N N . VAL A 1 205 ? -16.865 -10.153 3.349 1.00 97.25 205 VAL A N 1
ATOM 1656 C CA . VAL A 1 205 ? -18.238 -9.685 3.598 1.00 97.25 205 VAL A CA 1
ATOM 1657 C C . VAL A 1 205 ? -18.275 -8.177 3.862 1.00 97.25 205 VAL A C 1
ATOM 1659 O O . VAL A 1 205 ? -19.145 -7.471 3.342 1.00 97.25 205 VAL A O 1
ATOM 1662 N N . LEU A 1 206 ? -17.307 -7.664 4.630 1.00 97.62 206 LEU A N 1
ATOM 1663 C CA . LEU A 1 206 ? -17.179 -6.230 4.901 1.00 97.62 206 LEU A CA 1
ATOM 1664 C C . LEU A 1 206 ? -16.858 -5.453 3.622 1.00 97.62 206 LEU A C 1
ATOM 1666 O O . LEU A 1 206 ? -17.505 -4.444 3.339 1.00 97.62 206 LEU A O 1
ATOM 1670 N N . PHE A 1 207 ? -15.895 -5.941 2.834 1.00 97.81 207 PHE A N 1
ATOM 1671 C CA . PHE A 1 207 ? -15.533 -5.316 1.565 1.00 97.81 207 PHE A CA 1
ATOM 1672 C C . PHE A 1 207 ? -16.713 -5.307 0.589 1.00 97.81 207 PHE A C 1
ATOM 1674 O O . PHE A 1 207 ? -17.033 -4.259 0.035 1.00 97.81 207 PHE A O 1
ATOM 1681 N N . ASP A 1 208 ? -17.383 -6.446 0.407 1.00 97.50 208 ASP A N 1
ATOM 1682 C CA . ASP A 1 208 ? -18.507 -6.599 -0.517 1.00 97.50 208 ASP A CA 1
ATOM 1683 C C . ASP A 1 208 ? -19.676 -5.689 -0.142 1.00 97.50 208 ASP A C 1
ATOM 1685 O O . ASP A 1 208 ? -20.276 -5.060 -1.014 1.00 97.50 208 ASP A O 1
ATOM 1689 N N . SER A 1 209 ? -19.958 -5.540 1.152 1.00 97.38 209 SER A N 1
ATOM 1690 C CA . SER A 1 209 ? -20.985 -4.609 1.630 1.00 97.38 209 SER A CA 1
ATOM 1691 C C . SER A 1 209 ? -20.627 -3.165 1.278 1.00 97.38 209 SER A C 1
ATOM 1693 O O . SER A 1 209 ? -21.416 -2.462 0.643 1.00 97.38 209 SER A O 1
ATOM 1695 N N . VAL A 1 210 ? -19.407 -2.739 1.614 1.00 96.44 210 VAL A N 1
ATOM 1696 C CA . VAL A 1 210 ? -18.955 -1.363 1.382 1.00 96.44 210 VAL A CA 1
ATOM 1697 C C . VAL A 1 210 ? -18.853 -1.036 -0.106 1.00 96.44 210 VAL A C 1
ATOM 1699 O O . VAL A 1 210 ? -19.285 0.038 -0.517 1.00 96.44 210 VAL A O 1
ATOM 1702 N N . ALA A 1 211 ? -18.346 -1.956 -0.929 1.00 95.12 211 ALA A N 1
ATOM 1703 C CA . ALA A 1 211 ? -18.264 -1.792 -2.380 1.00 95.12 211 ALA A CA 1
ATOM 1704 C C . ALA A 1 211 ? -19.647 -1.632 -3.039 1.00 95.12 211 ALA A C 1
ATOM 1706 O O . ALA A 1 211 ? -19.756 -0.995 -4.084 1.00 95.12 211 ALA A O 1
ATOM 1707 N N . ASN A 1 212 ? -20.702 -2.159 -2.409 1.00 96.06 212 ASN A N 1
ATOM 1708 C CA . ASN A 1 212 ? -22.099 -1.978 -2.810 1.00 96.06 212 ASN A CA 1
ATOM 1709 C C . ASN A 1 212 ? -22.801 -0.838 -2.048 1.00 96.06 212 ASN A C 1
ATOM 1711 O O . ASN A 1 212 ? -24.028 -0.809 -1.976 1.00 96.06 212 ASN A O 1
ATOM 1715 N N . TYR A 1 213 ? -22.039 0.107 -1.486 1.00 95.31 213 TYR A N 1
ATOM 1716 C CA . TYR A 1 213 ? -22.545 1.282 -0.766 1.00 95.31 213 TYR A CA 1
ATOM 1717 C C . TYR A 1 213 ? -23.370 0.949 0.495 1.00 95.31 213 TYR A C 1
ATOM 1719 O O . TYR A 1 213 ? -24.041 1.818 1.052 1.00 95.31 213 TYR A O 1
ATOM 1727 N N . ASN A 1 214 ? -23.297 -0.292 0.989 1.00 96.94 214 ASN A N 1
ATOM 1728 C CA . ASN A 1 214 ? -23.840 -0.686 2.283 1.00 96.94 214 ASN A CA 1
ATOM 1729 C C . ASN A 1 214 ? -22.746 -0.596 3.354 1.00 96.94 214 ASN A C 1
ATOM 1731 O O . ASN A 1 214 ? -21.965 -1.524 3.565 1.00 96.94 214 ASN A O 1
ATOM 1735 N N . TYR A 1 215 ? -22.698 0.536 4.050 1.00 97.00 215 TYR A N 1
ATOM 1736 C CA . TYR A 1 215 ? -21.646 0.808 5.031 1.00 97.00 215 TYR A CA 1
ATOM 1737 C C . TYR A 1 215 ? -21.917 0.223 6.417 1.00 97.00 215 TYR A C 1
ATOM 1739 O O . TYR A 1 215 ? -20.994 0.185 7.227 1.00 97.00 215 TYR A O 1
ATOM 1747 N N . VAL A 1 216 ? -23.149 -0.211 6.711 1.00 96.81 216 VAL A N 1
ATOM 1748 C CA . VAL A 1 216 ? -23.555 -0.641 8.062 1.00 96.81 216 VAL A CA 1
ATOM 1749 C C . VAL A 1 216 ? -22.629 -1.729 8.622 1.00 96.81 216 VAL A C 1
ATOM 1751 O O . VAL A 1 216 ? -22.072 -1.495 9.695 1.00 96.81 216 VAL A O 1
ATOM 1754 N N . PRO A 1 217 ? -22.326 -2.828 7.897 1.00 97.50 217 PRO A N 1
ATOM 1755 C CA . PRO A 1 217 ? -21.476 -3.890 8.441 1.00 97.50 217 PRO A CA 1
ATOM 1756 C C . PRO A 1 217 ? -20.063 -3.412 8.787 1.00 97.50 217 PRO A C 1
ATOM 1758 O O . PRO A 1 217 ? -19.501 -3.797 9.807 1.00 97.50 217 PRO A O 1
ATOM 1761 N N . PHE A 1 218 ? -19.483 -2.534 7.962 1.00 97.88 218 PHE A N 1
ATOM 1762 C CA . PHE A 1 218 ? -18.160 -1.972 8.235 1.00 97.88 218 PHE A CA 1
ATOM 1763 C C . PHE A 1 218 ? -18.181 -1.043 9.448 1.00 97.88 218 PHE A C 1
ATOM 1765 O O . PHE A 1 218 ? -17.267 -1.079 10.268 1.00 97.88 218 PHE A O 1
ATOM 1772 N N . LYS A 1 219 ? -19.220 -0.211 9.572 1.00 97.75 219 LYS A N 1
ATOM 1773 C CA . LYS A 1 219 ? -19.365 0.707 10.703 1.00 97.75 219 LYS A CA 1
ATOM 1774 C C . LYS A 1 219 ? -19.493 -0.045 12.026 1.00 97.75 219 LYS A C 1
ATOM 1776 O O . LYS A 1 219 ? -18.798 0.287 12.984 1.00 97.75 219 LYS A O 1
ATOM 1781 N N . GLU A 1 220 ? -20.333 -1.076 12.059 1.00 97.94 220 GLU A N 1
ATOM 1782 C CA . GLU A 1 220 ? -20.507 -1.944 13.227 1.00 97.94 220 GLU A CA 1
ATOM 1783 C C . GLU A 1 220 ? -19.210 -2.682 13.574 1.00 97.94 220 GLU A C 1
ATOM 1785 O O . GLU A 1 220 ? -18.813 -2.709 14.741 1.00 97.94 220 GLU A O 1
ATOM 1790 N N . ALA A 1 221 ? -18.499 -3.196 12.565 1.00 98.31 221 ALA A N 1
ATOM 1791 C CA . ALA A 1 221 ? -17.193 -3.821 12.747 1.00 98.31 221 ALA A CA 1
ATOM 1792 C C . ALA A 1 221 ? -16.168 -2.851 13.343 1.00 98.31 221 ALA A C 1
ATOM 1794 O O . ALA A 1 221 ? -15.452 -3.213 14.273 1.00 98.31 221 ALA A O 1
ATOM 1795 N N . LEU A 1 222 ? -16.114 -1.607 12.860 1.00 98.19 222 LEU A N 1
ATOM 1796 C CA . LEU A 1 222 ? -15.175 -0.609 13.365 1.00 98.19 222 LEU A CA 1
ATOM 1797 C C . LEU A 1 222 ? -15.459 -0.244 14.827 1.00 98.19 222 LEU A C 1
ATOM 1799 O O . LEU A 1 222 ? -14.543 -0.259 15.647 1.00 98.19 222 LEU A O 1
ATOM 1803 N N . ILE A 1 223 ? -16.719 0.030 15.172 1.00 98.00 223 ILE A N 1
ATOM 1804 C CA . ILE A 1 223 ? -17.116 0.330 16.557 1.00 98.00 223 ILE A CA 1
ATOM 1805 C C . ILE A 1 223 ? -16.798 -0.861 17.468 1.00 98.00 223 ILE A C 1
ATOM 1807 O O . ILE A 1 223 ? -16.272 -0.693 18.571 1.00 98.00 223 ILE A O 1
ATOM 1811 N N . TYR A 1 224 ? -17.074 -2.080 17.003 1.00 98.25 224 TYR A N 1
ATOM 1812 C CA . TYR A 1 224 ? -16.749 -3.289 17.745 1.00 98.25 224 TYR A CA 1
ATOM 1813 C C . TYR A 1 224 ? -15.238 -3.449 17.955 1.00 98.25 224 TYR A C 1
ATOM 1815 O O . TYR A 1 224 ? -14.810 -3.715 19.077 1.00 98.25 224 TYR A O 1
ATOM 1823 N N . LEU A 1 225 ? -14.423 -3.218 16.920 1.00 98.19 225 LEU A N 1
ATOM 1824 C CA . LEU A 1 225 ? -12.963 -3.266 17.014 1.00 98.19 225 LEU A CA 1
ATOM 1825 C C . LEU A 1 225 ? -12.422 -2.242 18.016 1.00 98.19 225 LEU A C 1
ATOM 1827 O O . LEU A 1 225 ? -11.554 -2.587 18.814 1.00 98.19 225 LEU A O 1
ATOM 1831 N N . ILE A 1 226 ? -12.951 -1.015 18.011 1.00 97.94 226 ILE A N 1
ATOM 1832 C CA . ILE A 1 226 ? -12.589 0.036 18.975 1.00 97.94 226 ILE A CA 1
ATOM 1833 C C . ILE A 1 226 ? -12.870 -0.439 20.404 1.00 97.94 226 ILE A C 1
ATOM 1835 O O . ILE A 1 226 ? -11.992 -0.374 21.264 1.00 97.94 226 ILE A O 1
ATOM 1839 N N . ASN A 1 227 ? -14.063 -0.983 20.653 1.00 97.69 227 ASN A N 1
ATOM 1840 C CA . ASN A 1 227 ? -14.450 -1.478 21.976 1.00 97.69 227 ASN A CA 1
ATOM 1841 C C . ASN A 1 227 ? -13.597 -2.664 22.440 1.00 97.69 227 ASN A C 1
ATOM 1843 O O . ASN A 1 227 ? -13.204 -2.721 23.606 1.00 97.69 227 ASN A O 1
ATOM 1847 N N . VAL A 1 228 ? -13.302 -3.608 21.541 1.00 97.31 228 VAL A N 1
ATOM 1848 C CA . VAL A 1 228 ? -12.435 -4.753 21.844 1.00 97.31 228 VAL A CA 1
ATOM 1849 C C . VAL A 1 228 ? -11.018 -4.274 22.136 1.00 97.31 228 VAL A C 1
ATOM 1851 O O . VAL A 1 228 ? -10.477 -4.613 23.181 1.00 97.31 228 VAL A O 1
ATOM 1854 N N . THR A 1 229 ? -10.445 -3.435 21.276 1.00 97.19 229 THR A N 1
ATOM 1855 C CA . THR A 1 229 ? -9.089 -2.893 21.448 1.00 97.19 229 THR A CA 1
ATOM 1856 C C . THR A 1 229 ? -8.967 -2.165 22.779 1.00 97.19 229 THR A C 1
ATOM 1858 O O . THR A 1 229 ? -8.093 -2.504 23.565 1.00 97.19 229 THR A O 1
ATOM 1861 N N . LYS A 1 230 ? -9.919 -1.282 23.105 1.00 96.31 230 LYS A N 1
ATOM 1862 C CA . LYS A 1 230 ? -9.952 -0.536 24.373 1.00 96.31 230 LYS A CA 1
ATOM 1863 C C . LYS A 1 230 ? -9.992 -1.424 25.620 1.00 96.31 230 LYS A C 1
ATOM 1865 O O . LYS A 1 230 ? -9.574 -0.999 26.689 1.00 96.31 230 LYS A O 1
ATOM 1870 N N . ARG A 1 231 ? -10.527 -2.643 25.516 1.00 95.75 231 ARG A N 1
ATOM 1871 C CA . ARG A 1 231 ? -10.571 -3.601 26.630 1.00 95.75 231 ARG A CA 1
ATOM 1872 C C . ARG A 1 231 ? -9.211 -4.251 26.904 1.00 95.75 231 ARG A C 1
ATOM 1874 O O . ARG A 1 231 ? -8.991 -4.709 28.023 1.00 95.75 231 ARG A O 1
ATOM 1881 N N . PHE A 1 232 ? -8.358 -4.346 25.888 1.00 92.88 232 PHE A N 1
ATOM 1882 C CA . PHE A 1 232 ? -7.084 -5.064 25.941 1.00 92.88 232 PHE A CA 1
ATOM 1883 C C . PHE A 1 232 ? -5.857 -4.136 25.837 1.00 92.88 232 PHE A C 1
ATOM 1885 O O . PHE A 1 232 ? -4.752 -4.595 26.098 1.00 92.88 232 PHE A O 1
ATOM 1892 N N . SER A 1 233 ? -6.030 -2.863 25.466 1.00 87.38 233 SER A N 1
ATOM 1893 C CA . SER A 1 233 ? -4.972 -1.840 25.401 1.00 87.38 233 SER A CA 1
ATOM 1894 C C . SER A 1 233 ? -4.722 -1.153 26.737 1.00 87.38 233 SER A C 1
ATOM 1896 O O . SER A 1 233 ? -5.732 -0.706 27.331 1.00 87.38 233 SER A O 1
#

pLDDT: mean 91.41, std 7.67, range [34.5, 98.31]

Radius of gyration: 20.53 Å; Cα contacts (8 Å, |Δi|>4): 266; chains: 1; bounding box: 49×30×57 Å

Mean predicted aligned error: 5.23 Å

InterPro domains:
  IPR058913 Integrase core domain, putative [PF24764] (14-132)

Solvent-accessible surface area (backbone atoms only — not comparable to full-atom values): 13073 Å² total; per-residue (Å²): 130,89,75,70,43,26,39,57,46,26,53,75,46,49,51,53,46,30,52,64,30,14,46,65,42,52,49,77,47,48,80,64,75,45,48,52,58,46,52,51,53,40,52,76,46,34,86,60,23,82,50,66,92,48,62,40,57,48,72,40,58,66,93,75,40,62,78,65,58,63,51,50,62,54,48,36,68,60,40,51,48,37,59,51,48,39,60,51,54,33,43,78,65,69,74,48,54,80,84,42,55,60,47,31,20,41,52,50,53,53,50,51,59,29,45,47,55,47,52,50,56,47,54,54,51,68,34,63,43,75,43,88,99,78,45,32,50,57,70,74,47,63,73,51,48,90,56,66,46,70,60,81,91,55,66,56,38,67,60,48,47,53,52,45,29,68,76,67,76,50,81,77,63,84,77,73,83,74,38,50,85,67,48,89,42,73,70,36,44,53,51,31,51,54,62,44,37,73,80,56,73,55,54,62,61,38,35,56,33,19,59,70,74,40,38,64,64,45,48,52,50,49,56,50,43,40,56,42,41,63,74,46,71